Protein AF-A0A7K1FXE6-F1 (afdb_monomer_lite)

Foldseek 3Di:
DVVLQVLLVVVLVLLVVVCVVPHDPVCVVVVPDQLVPPPCVVVLLVSLLVCQVVVPLVVDDLVSLVSNLLNLLSCLVVCASQVLVDPDLARHNSHHPDPVSLLVSLVSLLVDDDPSNVSSLLSSLSNLLSPQADDPSNLVSLVSQLPDPDLNSVLSSLLSCLSRCPPCSVVSLVCQLVPPPDLVSPLSSLCSCCVRVVPPVVNVVSVVVDPPPDDPVSVVSVVVSVVVVVVD

Secondary structure (DSSP, 8-state):
-HHHHHHHHHHHHHHHHHHHHHS-HHHHHTT-S-GGG-TTHHHHHHHHHHHHHTT-GGG--HHHHHHHHHHHHHTTTT--SS-TT--SS-S-SSS---HHHHHHHHHHHTT---GGGHHHHHHHHHHGGGSSS--HHHHHHHHHHHTSS-HHHHHHHHHHHHHTT-TTHHHHHHHHHHH---HHHHHHHHHIIIIII--HHHHHHHHHH--S---HHHHHHHHHHHHHHT--

Structure (mmCIF, N/CA/C/O backbone):
data_AF-A0A7K1FXE6-F1
#
_entry.id   AF-A0A7K1FXE6-F1
#
loop_
_atom_site.group_PDB
_atom_site.id
_atom_site.type_symbol
_atom_site.label_atom_id
_atom_site.label_alt_id
_atom_site.label_comp_id
_atom_site.label_asym_id
_atom_site.label_entity_id
_atom_site.label_seq_id
_atom_site.pdbx_PDB_ins_code
_atom_site.Cartn_x
_atom_site.Cartn_y
_atom_site.Cartn_z
_atom_site.occupancy
_atom_site.B_iso_or_equiv
_atom_site.auth_seq_id
_atom_site.auth_comp_id
_atom_site.auth_asym_id
_atom_site.auth_atom_id
_atom_site.pdbx_PDB_model_num
ATOM 1 N N . MET A 1 1 ? -24.487 4.343 12.999 1.00 62.50 1 MET A N 1
ATOM 2 C CA . MET A 1 1 ? -23.354 5.295 12.921 1.00 62.50 1 MET A CA 1
ATOM 3 C C . MET A 1 1 ? -22.716 5.527 14.283 1.00 62.50 1 MET A C 1
ATOM 5 O O . MET A 1 1 ? -21.576 5.130 14.425 1.00 62.50 1 MET A O 1
ATOM 9 N N . LYS A 1 2 ? -23.425 6.053 15.300 1.00 71.00 2 LYS A N 1
ATOM 10 C CA . LYS A 1 2 ? -22.837 6.267 16.644 1.00 71.00 2 LYS A CA 1
ATOM 11 C C . LYS A 1 2 ? -22.196 5.006 17.253 1.00 71.00 2 LYS A C 1
ATOM 13 O O . LYS A 1 2 ? -21.129 5.104 17.835 1.00 71.00 2 LYS A O 1
ATOM 18 N N . ASP A 1 3 ? -22.828 3.848 17.071 1.00 86.50 3 ASP A N 1
ATOM 19 C CA . ASP A 1 3 ? -22.334 2.560 17.582 1.00 86.50 3 ASP A CA 1
ATOM 20 C C . ASP A 1 3 ? -21.031 2.099 16.895 1.00 86.50 3 ASP A C 1
ATOM 22 O O . ASP A 1 3 ? -20.066 1.740 17.554 1.00 86.50 3 ASP A O 1
ATOM 26 N N . ILE A 1 4 ? -20.958 2.240 15.565 1.00 89.94 4 ILE A N 1
ATOM 27 C CA . ILE A 1 4 ? -19.767 1.919 14.753 1.00 89.94 4 ILE A CA 1
ATOM 28 C C . ILE A 1 4 ? -18.573 2.772 15.185 1.00 89.94 4 ILE A C 1
ATOM 30 O O . ILE A 1 4 ? -17.484 2.248 15.394 1.00 89.94 4 ILE A O 1
ATOM 34 N N . LYS A 1 5 ? -18.800 4.083 15.335 1.00 92.00 5 LYS A N 1
ATOM 35 C CA . LYS A 1 5 ? -17.775 5.040 15.753 1.00 92.00 5 LYS A CA 1
ATOM 36 C C . LYS A 1 5 ? -17.201 4.681 17.120 1.00 92.00 5 LYS A C 1
ATOM 38 O O . LYS A 1 5 ? -15.992 4.531 17.255 1.00 92.00 5 LYS A O 1
ATOM 43 N N . LEU A 1 6 ? -18.074 4.487 18.112 1.00 94.25 6 LEU A N 1
ATOM 44 C CA . LEU A 1 6 ? -17.653 4.105 19.462 1.00 94.25 6 LEU A CA 1
ATOM 45 C C . LEU A 1 6 ? -16.879 2.786 19.445 1.00 94.25 6 LEU A C 1
ATOM 47 O O . LEU A 1 6 ? -15.799 2.712 20.018 1.00 94.25 6 LEU A O 1
ATOM 51 N N . LYS A 1 7 ? -17.369 1.784 18.707 1.00 96.50 7 LYS A N 1
ATOM 52 C CA . LYS A 1 7 ? -16.696 0.489 18.614 1.00 96.50 7 LYS A CA 1
ATOM 53 C C . LYS A 1 7 ? -15.300 0.600 18.002 1.00 96.50 7 LYS A C 1
ATOM 55 O O . LYS A 1 7 ? -14.359 0.024 18.535 1.00 96.50 7 LYS A O 1
ATOM 60 N N . LEU A 1 8 ? -15.144 1.346 16.911 1.00 96.88 8 LEU A N 1
ATOM 61 C CA . LEU A 1 8 ? -13.845 1.526 16.266 1.00 96.88 8 LEU A CA 1
ATOM 62 C C . LEU A 1 8 ? -12.864 2.308 17.155 1.00 96.88 8 LEU A C 1
ATOM 64 O O . LEU A 1 8 ? -11.693 1.940 17.247 1.00 96.88 8 LEU A O 1
ATOM 68 N N . GLN A 1 9 ? -13.345 3.346 17.843 1.00 96.75 9 GLN A N 1
ATOM 69 C CA . GLN A 1 9 ? -12.556 4.089 18.829 1.00 96.75 9 GLN A CA 1
ATOM 70 C C . GLN A 1 9 ? -12.105 3.185 19.986 1.00 96.75 9 GLN A C 1
ATOM 72 O O . GLN A 1 9 ? -10.933 3.231 20.361 1.00 96.75 9 GLN A O 1
ATOM 77 N N . ASP A 1 10 ? -12.988 2.323 20.498 1.00 98.12 10 ASP A N 1
ATOM 78 C CA . ASP A 1 10 ? -12.670 1.359 21.557 1.00 98.12 10 ASP A CA 1
ATOM 79 C C . ASP A 1 10 ? -11.609 0.345 21.104 1.00 98.12 10 ASP A C 1
ATOM 81 O O . ASP A 1 10 ? -10.670 0.066 21.847 1.00 98.12 10 ASP A O 1
ATOM 85 N N . LEU A 1 11 ? -11.701 -0.166 19.870 1.00 98.56 11 LEU A N 1
ATOM 86 C CA . LEU A 1 11 ? -10.705 -1.090 19.311 1.00 98.56 11 LEU A CA 1
ATOM 87 C C . LEU A 1 11 ? -9.319 -0.438 19.203 1.00 98.56 11 LEU A C 1
ATOM 89 O O . LEU A 1 11 ? -8.323 -1.026 19.624 1.00 98.56 11 LEU A O 1
ATOM 93 N N . VAL A 1 12 ? -9.242 0.798 18.695 1.00 98.38 12 VAL A N 1
ATOM 94 C CA . VAL A 1 12 ? -7.975 1.549 18.637 1.00 98.38 12 VAL A CA 1
ATOM 95 C C . VAL A 1 12 ? -7.441 1.841 20.038 1.00 98.38 12 VAL A C 1
ATOM 97 O O . VAL A 1 12 ? -6.240 1.707 20.280 1.00 98.38 12 VAL A O 1
ATOM 100 N N . PHE A 1 13 ? -8.314 2.226 20.970 1.00 98.38 13 PHE A N 1
ATOM 101 C CA . PHE A 1 13 ? -7.936 2.475 22.357 1.00 98.38 13 PHE A CA 1
ATOM 102 C C . PHE A 1 13 ? -7.356 1.218 23.013 1.00 98.38 13 PHE A C 1
ATOM 104 O O . PHE A 1 13 ? -6.278 1.289 23.601 1.00 98.38 13 PHE A O 1
ATOM 111 N N . ASN A 1 14 ? -8.021 0.071 22.872 1.00 98.56 14 ASN A N 1
ATOM 112 C CA . ASN A 1 14 ? -7.574 -1.200 23.438 1.00 98.56 14 ASN A CA 1
ATOM 113 C C . ASN A 1 14 ? -6.228 -1.638 22.852 1.00 98.56 14 ASN A C 1
ATOM 115 O O . ASN A 1 14 ? -5.339 -2.033 23.608 1.00 98.56 14 ASN A O 1
ATOM 119 N N . PHE A 1 15 ? -6.033 -1.473 21.541 1.00 98.44 15 PHE A N 1
ATOM 120 C CA . PHE A 1 15 ? -4.750 -1.746 20.895 1.00 98.44 15 PHE A CA 1
ATOM 121 C C . PHE A 1 15 ? -3.626 -0.863 21.457 1.00 98.44 15 PHE A C 1
ATOM 123 O O . PHE A 1 15 ? -2.576 -1.351 21.876 1.00 98.44 15 PHE A O 1
ATOM 130 N N . ARG A 1 16 ? -3.851 0.457 21.533 1.00 97.94 16 ARG A N 1
ATOM 131 C CA . ARG A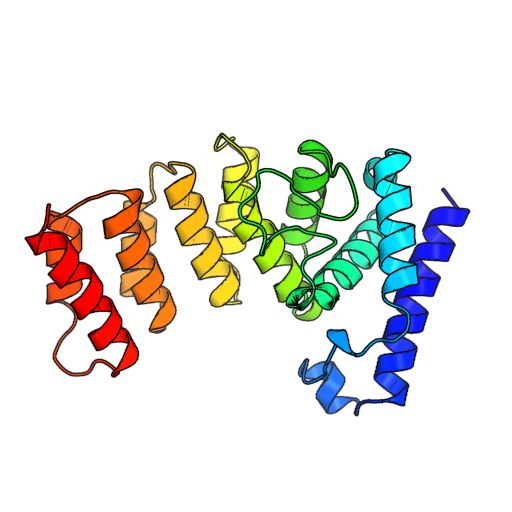 1 16 ? -2.860 1.407 22.070 1.00 97.94 16 ARG A CA 1
ATOM 132 C C . ARG A 1 16 ? -2.587 1.183 23.557 1.00 97.94 16 ARG A C 1
ATOM 134 O O . ARG A 1 16 ? -1.448 1.339 23.997 1.00 97.94 16 ARG A O 1
ATOM 141 N N . LYS A 1 17 ? -3.608 0.800 24.326 1.00 98.38 17 LYS A N 1
ATOM 142 C CA . LYS A 1 17 ? -3.467 0.418 25.731 1.00 98.38 17 LYS A CA 1
ATOM 143 C C . LYS A 1 17 ? -2.569 -0.810 25.860 1.00 98.38 17 LYS A C 1
ATOM 145 O O . LYS A 1 17 ? -1.585 -0.744 26.591 1.00 98.38 17 LYS A O 1
ATOM 150 N N . TRP A 1 18 ? -2.843 -1.868 25.100 1.00 98.50 18 TRP A N 1
ATOM 151 C CA . TRP A 1 18 ? -2.002 -3.062 25.081 1.00 98.50 18 TRP A CA 1
ATOM 152 C C . TRP A 1 18 ? -0.550 -2.734 24.714 1.00 98.50 18 TRP A C 1
ATOM 154 O O . TRP A 1 18 ? 0.359 -3.176 25.418 1.00 98.50 18 TRP A O 1
ATOM 164 N N . LEU A 1 19 ? -0.314 -1.890 23.700 1.00 97.75 19 LEU A N 1
ATOM 165 C CA . LEU A 1 19 ? 1.040 -1.427 23.373 1.00 97.75 19 LEU A CA 1
ATOM 166 C C . LEU A 1 19 ? 1.722 -0.788 24.588 1.00 97.75 19 LEU A C 1
ATOM 168 O O . LEU A 1 19 ? 2.845 -1.151 24.926 1.00 97.75 19 LEU A O 1
ATOM 172 N N . SER A 1 20 ? 1.034 0.128 25.274 1.00 97.75 20 SER A N 1
ATOM 173 C CA . SER A 1 20 ? 1.583 0.828 26.443 1.00 97.75 20 SER A CA 1
ATOM 174 C C . SER A 1 20 ? 1.841 -0.072 27.657 1.00 97.75 20 SER A C 1
ATOM 176 O O . SER A 1 20 ? 2.676 0.264 28.494 1.00 97.75 20 SER A O 1
ATOM 178 N N . GLU A 1 21 ? 1.140 -1.203 27.754 1.00 98.00 21 GLU A N 1
ATOM 179 C CA . GLU A 1 21 ? 1.305 -2.190 28.826 1.00 98.00 21 GLU A CA 1
ATOM 180 C C . GLU A 1 21 ? 2.453 -3.175 28.545 1.00 98.00 21 GLU A C 1
ATOM 182 O O . GLU A 1 21 ? 3.012 -3.733 29.488 1.00 98.00 21 GLU A O 1
ATOM 187 N N . ASN A 1 22 ? 2.827 -3.374 27.274 1.00 98.00 22 ASN A N 1
ATOM 188 C CA . ASN A 1 22 ? 3.782 -4.410 26.856 1.00 98.00 22 ASN A CA 1
ATOM 189 C C . ASN A 1 22 ? 5.100 -3.862 26.286 1.00 98.00 22 ASN A C 1
ATOM 191 O O . ASN A 1 22 ? 6.094 -4.587 26.242 1.00 98.00 22 ASN A O 1
ATOM 195 N N . TYR A 1 23 ? 5.142 -2.592 25.878 1.00 97.94 23 TYR A N 1
ATOM 196 C CA . TYR A 1 23 ? 6.304 -1.979 25.238 1.00 97.94 23 TYR A CA 1
ATOM 197 C C . TYR A 1 23 ? 6.651 -0.623 25.858 1.00 97.94 23 TYR A C 1
ATOM 199 O O . TYR A 1 23 ? 5.811 0.086 26.413 1.00 97.94 23 TYR A O 1
ATOM 207 N N . SER A 1 24 ? 7.925 -0.240 25.755 1.00 97.50 24 SER A N 1
ATOM 208 C CA . SER A 1 24 ? 8.381 1.082 26.189 1.00 97.50 24 SER A CA 1
ATOM 209 C C . SER A 1 24 ? 7.843 2.178 25.260 1.00 97.50 24 SER A C 1
ATOM 211 O O . SER A 1 24 ? 7.596 1.944 24.078 1.00 97.50 24 SER A O 1
ATOM 213 N N . GLN A 1 25 ? 7.728 3.411 25.760 1.00 96.69 25 GLN A N 1
ATOM 214 C CA . GLN A 1 25 ? 7.350 4.560 24.923 1.00 96.69 25 GLN A CA 1
ATOM 215 C C . GLN A 1 25 ? 8.313 4.769 23.747 1.00 96.69 25 GLN A C 1
ATOM 217 O O . GLN A 1 25 ? 7.872 5.135 22.663 1.00 96.69 25 GLN A O 1
ATOM 222 N N . GLN A 1 26 ? 9.607 4.498 23.946 1.00 96.88 26 GLN A N 1
ATOM 223 C CA . GLN A 1 26 ? 10.600 4.566 22.877 1.00 96.88 26 GLN A CA 1
ATOM 224 C C . GLN A 1 26 ? 10.304 3.532 21.787 1.00 96.88 26 GLN A C 1
ATOM 226 O O . GLN A 1 26 ? 10.199 3.900 20.623 1.00 96.88 26 GLN A O 1
ATOM 231 N N . ASN A 1 27 ? 10.076 2.268 22.162 1.00 96.38 27 ASN A N 1
ATOM 232 C CA . ASN A 1 27 ? 9.722 1.222 21.203 1.00 96.38 27 ASN A CA 1
ATOM 233 C C . ASN A 1 27 ? 8.436 1.580 20.450 1.00 96.38 27 ASN A C 1
ATOM 235 O O . ASN A 1 27 ? 8.359 1.370 19.246 1.00 96.38 27 ASN A O 1
ATOM 239 N N . ILE A 1 28 ? 7.446 2.160 21.137 1.00 95.31 28 ILE A N 1
ATOM 240 C CA . ILE A 1 28 ? 6.193 2.594 20.510 1.00 95.31 28 ILE A CA 1
ATOM 241 C C . ILE A 1 28 ? 6.437 3.713 19.482 1.00 95.31 28 ILE A C 1
ATOM 243 O O . ILE A 1 28 ? 5.880 3.687 18.388 1.00 95.31 28 ILE A O 1
ATOM 247 N N . GLN A 1 29 ? 7.276 4.697 19.811 1.00 93.44 29 GLN A N 1
ATOM 248 C CA . GLN A 1 29 ? 7.601 5.813 18.913 1.00 93.44 29 GLN A CA 1
ATOM 249 C C . GLN A 1 29 ? 8.440 5.381 17.706 1.00 93.44 29 GLN A C 1
ATOM 251 O O . GLN A 1 29 ? 8.255 5.910 16.612 1.00 93.44 29 GLN A O 1
ATOM 256 N N . GLU A 1 30 ? 9.346 4.427 17.907 1.00 93.38 30 GLU A N 1
ATOM 257 C CA . GLU A 1 30 ? 10.238 3.892 16.875 1.00 93.38 30 GLU A CA 1
ATOM 258 C C . GLU A 1 30 ? 9.610 2.734 16.078 1.00 93.38 30 GLU A C 1
ATOM 260 O O . GLU A 1 30 ? 10.246 2.213 15.167 1.00 93.38 30 GLU A O 1
ATOM 265 N N . LEU A 1 31 ? 8.362 2.351 16.387 1.00 93.19 31 LEU A N 1
ATOM 266 C CA . LEU A 1 31 ? 7.647 1.225 15.768 1.00 93.19 31 LEU A CA 1
ATOM 267 C C . LEU A 1 31 ? 8.367 -0.131 15.934 1.00 93.19 31 LEU A C 1
ATOM 269 O O . LEU A 1 31 ? 8.345 -0.977 15.045 1.00 93.19 31 LEU A O 1
ATOM 273 N N . LEU A 1 32 ? 9.011 -0.344 17.087 1.00 94.00 32 LEU A N 1
ATOM 274 C CA . LEU A 1 32 ? 9.780 -1.547 17.430 1.00 94.00 32 LEU A CA 1
ATOM 275 C C . LEU A 1 32 ? 8.993 -2.479 18.366 1.00 94.00 32 LEU A C 1
ATOM 277 O O . LEU A 1 32 ? 9.346 -2.668 19.535 1.00 94.00 32 LEU A O 1
ATOM 281 N N . PHE A 1 33 ? 7.905 -3.048 17.856 1.00 93.69 33 PHE A N 1
ATOM 282 C CA . PHE A 1 33 ? 7.026 -3.967 18.582 1.00 93.69 33 PHE A CA 1
ATOM 283 C C . PHE A 1 33 ? 6.413 -5.012 17.641 1.00 93.69 33 PHE A C 1
ATOM 285 O O . PHE A 1 33 ? 6.429 -4.846 16.425 1.00 93.69 33 PHE A O 1
ATOM 292 N N . ASP A 1 34 ? 5.907 -6.107 18.211 1.00 93.94 34 ASP A N 1
ATOM 293 C CA . ASP A 1 34 ? 5.299 -7.213 17.462 1.00 93.94 34 ASP A CA 1
ATOM 294 C C . ASP A 1 34 ? 3.776 -7.067 17.465 1.00 93.94 34 ASP A C 1
ATOM 296 O O . ASP A 1 34 ? 3.089 -7.603 18.334 1.00 93.94 34 ASP A O 1
ATOM 300 N N . ASP A 1 35 ? 3.244 -6.335 16.488 1.00 93.88 35 ASP A N 1
ATOM 301 C CA . ASP A 1 35 ? 1.799 -6.133 16.361 1.00 93.88 35 ASP A CA 1
ATOM 302 C C . ASP A 1 35 ? 1.027 -7.437 16.178 1.00 93.88 35 ASP A C 1
ATOM 304 O O . ASP A 1 35 ? -0.111 -7.544 16.640 1.00 93.88 35 ASP A O 1
ATOM 308 N N . ALA A 1 36 ? 1.621 -8.450 15.538 1.00 93.50 36 ALA A N 1
ATOM 309 C CA . ALA A 1 36 ? 0.970 -9.739 15.322 1.00 93.50 36 ALA A CA 1
ATOM 310 C C . ALA A 1 36 ? 0.674 -10.466 16.646 1.00 93.50 36 ALA A C 1
ATOM 312 O O . ALA A 1 36 ? -0.247 -11.289 16.692 1.00 93.50 36 ALA A O 1
ATOM 313 N N . GLY A 1 37 ? 1.398 -10.114 17.714 1.00 95.06 37 GLY A N 1
ATOM 314 C CA . GLY A 1 37 ? 1.203 -10.595 19.078 1.00 95.06 37 GLY A CA 1
ATOM 315 C C . GLY A 1 37 ? -0.008 -10.016 19.822 1.00 95.06 37 GLY A C 1
ATOM 316 O O . GLY A 1 37 ? -0.299 -10.489 20.923 1.00 95.06 37 GLY A O 1
ATOM 317 N N . TYR A 1 38 ? -0.735 -9.034 19.268 1.00 97.81 38 TYR A N 1
ATOM 318 C CA . TYR A 1 38 ? -1.936 -8.490 19.918 1.00 97.81 38 TYR A CA 1
ATOM 319 C C . TYR A 1 38 ? -3.027 -9.575 20.077 1.00 97.81 38 TYR A C 1
ATOM 321 O O . TYR A 1 38 ? -3.475 -10.145 19.076 1.00 97.81 38 TYR A O 1
ATOM 329 N N . PRO A 1 39 ? -3.486 -9.886 21.309 1.00 97.44 39 PRO A N 1
ATOM 330 C CA . PRO A 1 39 ? -4.359 -11.039 21.553 1.00 97.44 39 PRO A CA 1
ATOM 331 C C . PRO A 1 39 ? -5.762 -10.899 20.948 1.00 97.44 39 PRO A C 1
ATOM 333 O O . PRO A 1 39 ? -6.357 -11.905 20.560 1.00 97.44 39 PRO A O 1
ATOM 336 N N . ASP A 1 40 ? -6.271 -9.673 20.808 1.00 97.94 40 ASP A N 1
ATOM 337 C CA . ASP A 1 40 ? -7.661 -9.424 20.402 1.00 97.94 40 ASP A CA 1
ATOM 338 C C . ASP A 1 40 ? -7.798 -9.106 18.902 1.00 97.94 40 ASP A C 1
ATOM 340 O O . ASP A 1 40 ? -8.772 -8.494 18.462 1.00 97.94 40 ASP A O 1
ATOM 344 N N . TRP A 1 41 ? -6.845 -9.556 18.073 1.00 97.88 41 TRP A N 1
ATOM 345 C CA . TRP A 1 41 ? -6.930 -9.399 16.614 1.00 97.88 41 TRP A CA 1
ATOM 346 C C . TRP A 1 41 ? -8.237 -9.929 16.024 1.00 97.88 41 TRP A C 1
ATOM 348 O O . TRP A 1 41 ? -8.763 -9.327 15.092 1.00 97.88 41 TRP A O 1
ATOM 358 N N . ASN A 1 42 ? -8.771 -11.029 16.561 1.00 97.50 42 ASN A N 1
ATOM 359 C CA . ASN A 1 42 ? -10.032 -11.592 16.078 1.00 97.50 42 ASN A CA 1
ATOM 360 C C . ASN A 1 42 ? -11.188 -10.593 16.224 1.00 97.50 42 ASN A C 1
ATOM 362 O O . ASN A 1 42 ? -11.998 -10.486 15.317 1.00 97.50 42 ASN A O 1
ATOM 366 N N . GLU A 1 43 ? -11.225 -9.803 17.301 1.00 98.19 43 GLU A N 1
ATOM 367 C CA . GLU A 1 43 ? -12.279 -8.806 17.507 1.00 98.19 43 GLU A CA 1
ATOM 368 C C . GLU A 1 43 ? -12.215 -7.683 16.460 1.00 98.19 43 GLU A C 1
ATOM 370 O O . GLU A 1 43 ? -13.240 -7.266 15.917 1.00 98.19 43 GLU A O 1
ATOM 375 N N . ILE A 1 44 ? -11.003 -7.222 16.128 1.00 98.56 44 ILE A N 1
ATOM 376 C CA . ILE A 1 44 ? -10.782 -6.228 15.069 1.00 98.56 44 ILE A CA 1
ATOM 377 C C . ILE A 1 44 ? -11.172 -6.799 13.700 1.00 98.56 44 ILE A C 1
ATOM 379 O O . ILE A 1 44 ? -11.834 -6.125 12.909 1.00 98.56 44 ILE A O 1
ATOM 383 N N . GLU A 1 45 ? -10.753 -8.031 13.405 1.00 98.44 45 GLU A N 1
ATOM 384 C CA . GLU A 1 45 ? -11.012 -8.694 12.124 1.00 98.44 45 GLU A CA 1
ATOM 385 C C . GLU A 1 45 ? -12.507 -9.006 11.935 1.00 98.44 45 GLU A C 1
ATOM 387 O O . GLU A 1 45 ? -13.033 -8.810 10.835 1.00 98.44 45 GLU A O 1
ATOM 392 N N . ASP A 1 46 ? -13.212 -9.401 12.995 1.00 98.31 46 ASP A N 1
ATOM 393 C CA . ASP A 1 46 ? -14.662 -9.619 12.989 1.00 98.31 46 ASP A CA 1
ATOM 394 C C . ASP A 1 46 ? -15.414 -8.301 12.764 1.00 98.31 46 ASP A C 1
ATOM 396 O O . ASP A 1 46 ? -16.285 -8.224 11.894 1.00 98.31 46 ASP A O 1
ATOM 400 N N . PHE A 1 47 ? -15.028 -7.227 13.465 1.00 98.38 47 PHE A N 1
ATOM 401 C CA . PHE A 1 47 ? -15.615 -5.901 13.253 1.00 98.38 47 PHE A CA 1
ATOM 402 C C . PHE A 1 47 ? -15.378 -5.388 11.828 1.00 98.38 47 PHE A C 1
ATOM 404 O O . PHE A 1 47 ? -16.284 -4.856 11.186 1.00 98.38 47 PHE A O 1
ATOM 411 N N . TYR A 1 48 ? -14.173 -5.580 11.289 1.00 98.56 48 TYR A N 1
ATOM 412 C CA . TYR A 1 48 ? -13.877 -5.232 9.904 1.00 98.56 48 TYR A CA 1
ATOM 413 C C . TYR A 1 48 ? -14.729 -6.034 8.913 1.00 98.56 48 TYR A C 1
ATOM 415 O O . TYR A 1 48 ? -15.276 -5.461 7.970 1.00 98.56 48 TYR A O 1
ATOM 423 N N . SER A 1 49 ? -14.894 -7.338 9.149 1.00 98.38 49 SER A N 1
ATOM 424 C CA . SER A 1 49 ? -15.765 -8.203 8.343 1.00 98.38 49 SER A CA 1
ATOM 425 C C . SER A 1 49 ? -17.212 -7.695 8.355 1.00 98.38 49 SER A C 1
ATOM 427 O O . SER A 1 49 ? -17.840 -7.598 7.300 1.00 98.38 49 SER A O 1
ATOM 429 N N . GLU A 1 50 ? -17.713 -7.273 9.519 1.00 97.75 50 GLU A N 1
ATOM 430 C CA . GLU A 1 50 ? -19.042 -6.672 9.670 1.00 97.75 50 GLU A CA 1
ATOM 431 C C . GLU A 1 50 ? -19.182 -5.360 8.878 1.00 97.75 50 GLU A C 1
ATOM 433 O O . GLU A 1 50 ? -20.201 -5.146 8.211 1.00 97.75 50 GLU A O 1
ATOM 438 N N . LEU A 1 51 ? -18.164 -4.486 8.902 1.00 98.00 51 LEU A N 1
ATOM 439 C CA . LEU A 1 51 ? -18.160 -3.255 8.102 1.00 98.00 51 LEU A CA 1
ATOM 440 C C . LEU A 1 51 ? -18.299 -3.548 6.604 1.00 98.00 51 LEU A C 1
ATOM 442 O O . LEU A 1 51 ? -19.004 -2.815 5.903 1.00 98.00 51 LEU A O 1
ATOM 446 N N . LEU A 1 52 ? -17.638 -4.603 6.118 1.00 98.00 52 LEU A N 1
ATOM 447 C CA . LEU A 1 52 ? -17.713 -5.030 4.722 1.00 98.00 52 LEU A CA 1
ATOM 448 C C . LEU A 1 52 ? -19.076 -5.636 4.382 1.00 98.00 52 LEU A C 1
ATOM 450 O O . LEU A 1 52 ? -19.687 -5.247 3.386 1.00 98.00 52 LEU A O 1
ATOM 454 N N . GLU A 1 53 ? -19.567 -6.563 5.206 1.00 97.50 53 GLU A N 1
ATOM 455 C CA . GLU A 1 53 ? -20.846 -7.249 4.993 1.00 97.50 53 GLU A CA 1
ATOM 456 C C . GLU A 1 53 ? -22.016 -6.259 4.938 1.00 97.50 53 GLU A C 1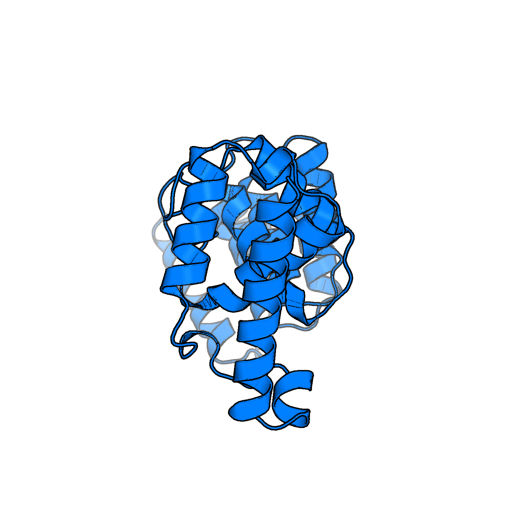
ATOM 458 O O . GLU A 1 53 ? -22.889 -6.358 4.073 1.00 97.50 53 GLU A O 1
ATOM 463 N N . LYS A 1 54 ? -22.004 -5.259 5.825 1.00 96.44 54 LYS A N 1
ATOM 464 C CA . LYS A 1 54 ? -23.070 -4.256 5.943 1.00 96.44 54 LYS A CA 1
ATOM 465 C C . LYS A 1 54 ? -22.856 -3.014 5.072 1.00 96.44 54 LYS A C 1
ATOM 467 O O . LYS A 1 54 ? -23.661 -2.085 5.151 1.00 96.44 54 LYS A O 1
ATOM 472 N N . ASP A 1 55 ? -21.810 -2.982 4.243 1.00 96.19 55 ASP A N 1
ATOM 473 C CA . ASP A 1 55 ? -21.488 -1.859 3.349 1.00 96.19 55 ASP A CA 1
ATOM 474 C C . ASP A 1 55 ? -21.349 -0.514 4.092 1.00 96.19 55 ASP A C 1
ATOM 476 O O . ASP A 1 55 ? -21.906 0.514 3.690 1.00 96.19 55 ASP A O 1
ATOM 480 N N . LEU A 1 56 ? -20.649 -0.541 5.231 1.00 96.31 56 LEU A N 1
ATOM 481 C CA . LEU A 1 56 ? -20.570 0.574 6.178 1.00 96.31 56 LEU A CA 1
ATOM 482 C C . LEU A 1 56 ? -19.310 1.432 6.034 1.00 96.31 56 LEU A C 1
ATOM 484 O O . LEU A 1 56 ? -19.295 2.524 6.596 1.00 96.31 56 LEU A O 1
ATOM 488 N N . ILE A 1 57 ? -18.295 1.004 5.271 1.00 96.38 57 ILE A N 1
ATOM 489 C CA . ILE A 1 57 ? -17.051 1.782 5.092 1.00 96.38 57 ILE A CA 1
ATOM 490 C C . ILE A 1 57 ? -17.340 3.181 4.537 1.00 96.38 57 ILE A C 1
ATOM 492 O O . ILE A 1 57 ? -16.834 4.168 5.057 1.00 96.38 57 ILE A O 1
ATOM 496 N N . LYS A 1 58 ? -18.233 3.292 3.550 1.00 93.31 58 LYS A N 1
ATOM 497 C CA . LYS A 1 58 ? -18.651 4.578 2.964 1.00 93.31 58 LYS A CA 1
ATOM 498 C C . LYS A 1 58 ? -19.327 5.552 3.945 1.00 93.31 58 LYS A C 1
ATOM 500 O O . LYS A 1 58 ? -19.561 6.701 3.583 1.00 93.31 58 LYS A O 1
ATOM 505 N N . ASN A 1 59 ? -19.715 5.080 5.133 1.00 93.44 59 ASN A N 1
ATOM 506 C CA . ASN A 1 59 ? -20.385 5.879 6.161 1.00 93.44 59 ASN A CA 1
ATOM 507 C C . ASN A 1 59 ? -19.426 6.349 7.264 1.00 93.44 59 ASN A C 1
ATOM 509 O O . ASN A 1 59 ? -19.882 7.011 8.198 1.00 93.44 59 ASN A O 1
ATOM 513 N N . LEU A 1 60 ? -18.149 5.961 7.208 1.00 95.69 60 LEU A N 1
ATOM 514 C CA . LEU A 1 60 ? -17.149 6.411 8.167 1.00 95.69 60 LEU A CA 1
ATOM 515 C C . LEU A 1 60 ? -16.876 7.901 7.950 1.00 95.69 60 LEU A C 1
ATOM 517 O O . LEU A 1 60 ? -16.780 8.374 6.816 1.00 95.69 60 LEU A O 1
ATOM 521 N N . ASP A 1 61 ? -16.783 8.651 9.045 1.00 94.94 61 ASP A N 1
ATOM 522 C CA . ASP A 1 61 ? -16.242 10.001 8.975 1.00 94.94 61 ASP A CA 1
ATOM 523 C C . ASP A 1 61 ? -14.707 9.949 8.854 1.00 94.94 61 ASP A C 1
ATOM 525 O O . ASP A 1 61 ? -14.089 8.889 8.929 1.00 94.94 61 ASP A O 1
ATOM 529 N N . LYS A 1 62 ? -14.065 11.102 8.652 1.00 94.06 62 LYS A N 1
ATOM 530 C CA . LYS A 1 62 ? -12.610 11.162 8.453 1.00 94.06 62 LYS A CA 1
ATOM 531 C C . LYS A 1 62 ? -11.812 10.593 9.637 1.00 94.06 62 LYS A C 1
ATOM 533 O O . LYS A 1 62 ? -10.742 10.029 9.429 1.00 94.06 62 LYS A O 1
ATOM 538 N N . GLU A 1 63 ? -12.291 10.790 10.864 1.00 94.88 63 GLU A N 1
ATOM 539 C CA . GLU A 1 63 ? -11.627 10.283 12.070 1.00 94.88 63 GLU A CA 1
ATOM 540 C C . GLU A 1 63 ? -11.744 8.757 12.130 1.00 94.88 63 GLU A C 1
ATOM 542 O O . GLU A 1 63 ? -10.765 8.061 12.393 1.00 94.88 63 GLU A O 1
ATOM 547 N N . ASP A 1 64 ? -12.928 8.238 11.813 1.00 96.50 64 ASP A N 1
ATOM 548 C CA . ASP A 1 64 ? -13.190 6.806 11.761 1.00 96.50 64 ASP A CA 1
ATOM 549 C C . ASP A 1 64 ? -12.405 6.125 10.624 1.00 96.50 64 ASP A C 1
ATOM 551 O O . ASP A 1 64 ? -11.828 5.058 10.824 1.00 96.50 64 ASP A O 1
ATOM 555 N N . GLU A 1 65 ? -12.298 6.747 9.445 1.00 97.31 65 GLU A N 1
ATOM 556 C CA . GLU A 1 65 ? -11.438 6.252 8.360 1.00 97.31 65 GLU A CA 1
ATOM 557 C C . GLU A 1 65 ? -9.976 6.147 8.806 1.00 97.31 65 GLU A C 1
ATOM 559 O O . GLU A 1 65 ? -9.314 5.145 8.541 1.00 97.31 65 GLU A O 1
ATOM 564 N N . GLU A 1 66 ? -9.465 7.160 9.504 1.00 97.62 66 GLU A N 1
ATOM 565 C CA . GLU A 1 66 ? -8.089 7.171 9.993 1.00 97.62 66 GLU A CA 1
ATOM 566 C C . GLU A 1 66 ? -7.847 6.101 11.068 1.00 97.62 66 GLU A C 1
ATOM 568 O O . GLU A 1 66 ? -6.828 5.410 11.025 1.00 97.62 66 GLU A O 1
ATOM 573 N N . ASN A 1 67 ? -8.803 5.896 11.978 1.00 98.12 67 ASN A N 1
ATOM 574 C CA . ASN A 1 67 ? -8.758 4.813 12.961 1.00 98.12 67 ASN A CA 1
ATOM 575 C C . ASN A 1 67 ? -8.765 3.431 12.293 1.00 98.12 67 ASN A C 1
ATOM 577 O O . ASN A 1 67 ? -7.992 2.550 12.675 1.00 98.12 67 ASN A O 1
ATOM 581 N N . LEU A 1 68 ? -9.587 3.242 11.257 1.00 98.62 68 LEU A N 1
ATOM 582 C CA . LEU A 1 68 ? -9.593 2.006 10.481 1.00 98.62 68 LEU A CA 1
ATOM 583 C C . LEU A 1 68 ? -8.252 1.794 9.760 1.00 98.62 68 LEU A C 1
ATOM 585 O O . LEU A 1 68 ? -7.696 0.698 9.803 1.00 98.62 68 LEU A O 1
ATOM 589 N N . LEU A 1 69 ? -7.709 2.837 9.126 1.00 98.75 69 LEU A N 1
ATOM 590 C CA . LEU A 1 69 ? -6.405 2.793 8.457 1.00 98.75 69 LEU A CA 1
ATOM 591 C C . LEU A 1 69 ? -5.264 2.496 9.438 1.00 98.75 69 LEU A C 1
ATOM 593 O O . LEU A 1 69 ? -4.336 1.770 9.080 1.00 98.75 69 LEU A O 1
ATOM 597 N N . TYR A 1 70 ? -5.347 2.996 10.672 1.00 98.56 70 TYR A N 1
ATOM 598 C CA . TYR A 1 70 ? -4.409 2.654 11.738 1.00 98.56 70 TYR A CA 1
ATOM 599 C C . TYR A 1 70 ? -4.439 1.155 12.049 1.00 98.56 70 TYR A C 1
ATOM 601 O O . TYR A 1 70 ? -3.394 0.511 11.999 1.00 98.56 70 TYR A O 1
ATOM 609 N N . LEU A 1 71 ? -5.619 0.566 12.273 1.00 98.62 71 LEU A N 1
ATOM 610 C CA . LEU A 1 71 ? -5.735 -0.878 12.523 1.00 98.62 71 LEU A CA 1
ATOM 611 C C . LEU A 1 71 ? -5.280 -1.718 11.318 1.00 98.62 71 LEU A C 1
ATOM 613 O O . LEU A 1 71 ? -4.590 -2.718 11.500 1.00 98.62 71 LEU A O 1
ATOM 617 N N . ILE A 1 72 ? -5.579 -1.284 10.086 1.00 98.56 72 ILE A N 1
ATOM 618 C CA . ILE A 1 72 ? -5.054 -1.916 8.863 1.00 98.56 72 ILE A CA 1
ATOM 619 C C . ILE A 1 72 ? -3.523 -1.892 8.857 1.00 98.56 72 ILE A C 1
ATOM 621 O O . ILE A 1 72 ? -2.900 -2.904 8.542 1.00 98.56 72 ILE A O 1
ATOM 625 N N . SER A 1 73 ? -2.916 -0.757 9.217 1.00 97.88 73 SER A N 1
ATOM 626 C CA . SER A 1 73 ? -1.461 -0.600 9.290 1.00 97.88 73 SER A CA 1
ATOM 627 C C . SER A 1 73 ? -0.842 -1.624 10.239 1.00 97.88 73 SER A C 1
ATOM 629 O O . SER A 1 73 ? 0.118 -2.292 9.873 1.00 97.88 73 SER A O 1
ATOM 631 N N . ARG A 1 74 ? -1.443 -1.819 11.418 1.00 97.56 74 ARG A N 1
ATOM 632 C CA . ARG A 1 74 ? -0.969 -2.795 12.413 1.00 97.56 74 ARG A CA 1
ATOM 633 C C . ARG A 1 74 ? -1.248 -4.253 12.012 1.00 97.56 74 ARG A C 1
ATOM 635 O O . ARG A 1 74 ? -0.600 -5.164 12.505 1.00 97.56 74 ARG A O 1
ATOM 642 N N . ASN A 1 75 ? -2.167 -4.503 11.072 1.00 96.31 75 ASN A N 1
ATOM 643 C CA . ASN A 1 75 ? -2.456 -5.845 10.540 1.00 96.31 75 ASN A CA 1
ATOM 644 C C . ASN A 1 75 ? -1.452 -6.297 9.455 1.00 96.31 75 ASN A C 1
ATOM 646 O O . ASN A 1 75 ? -1.687 -7.318 8.811 1.00 96.31 75 ASN A O 1
ATOM 650 N N . TRP A 1 76 ? -0.358 -5.556 9.231 1.00 93.12 76 TRP A N 1
ATOM 651 C CA . TRP A 1 76 ? 0.616 -5.762 8.148 1.00 93.12 76 TRP A CA 1
ATOM 652 C C . TRP A 1 76 ? 1.050 -7.220 7.957 1.00 93.12 76 TRP A C 1
ATOM 654 O O . TRP A 1 76 ? 0.830 -7.779 6.878 1.00 93.12 76 TRP A O 1
ATOM 664 N N . ASP A 1 77 ? 1.586 -7.848 9.008 1.00 90.69 77 ASP A N 1
ATOM 665 C CA . ASP A 1 77 ? 2.132 -9.212 8.948 1.00 90.69 77 ASP A CA 1
ATOM 666 C C . ASP A 1 77 ? 1.056 -10.280 8.728 1.00 90.69 77 ASP A C 1
ATOM 668 O O . ASP A 1 77 ? 1.317 -11.340 8.157 1.00 90.69 77 ASP A O 1
ATOM 672 N N . ARG A 1 78 ? -0.183 -9.999 9.148 1.00 93.12 78 ARG A N 1
ATOM 673 C CA . ARG A 1 78 ? -1.331 -10.889 8.934 1.00 93.12 78 ARG A CA 1
ATOM 674 C C . ARG A 1 78 ? -1.904 -10.716 7.529 1.00 93.12 78 ARG A C 1
ATOM 676 O O . ARG A 1 78 ? -2.342 -11.693 6.921 1.00 93.12 78 ARG A O 1
ATOM 683 N N . GLY A 1 79 ? -1.938 -9.482 7.018 1.00 93.12 79 GLY A N 1
ATOM 684 C CA . GLY A 1 79 ? -2.416 -9.141 5.676 1.00 93.12 79 GLY A CA 1
ATOM 685 C C . GLY A 1 79 ? -3.829 -9.657 5.382 1.00 93.12 79 GLY A C 1
ATOM 686 O O . GLY A 1 79 ? -4.117 -10.093 4.261 1.00 93.12 79 GLY A O 1
ATOM 687 N N . ARG A 1 80 ? -4.708 -9.700 6.396 1.00 96.19 80 ARG A N 1
ATOM 688 C CA . ARG A 1 80 ? -6.073 -10.232 6.255 1.00 96.19 80 ARG A CA 1
ATOM 689 C C . ARG A 1 80 ? -7.062 -9.139 5.876 1.00 96.19 80 ARG A C 1
ATOM 691 O O . ARG A 1 80 ? -7.883 -9.365 4.984 1.00 96.19 80 ARG A O 1
ATOM 698 N N . MET A 1 81 ? -6.954 -7.962 6.498 1.00 98.38 81 MET A N 1
ATOM 699 C CA . MET A 1 81 ? -7.826 -6.816 6.209 1.00 98.38 81 MET A CA 1
ATOM 700 C C . MET A 1 81 ? -7.610 -6.309 4.781 1.00 98.38 81 MET A C 1
ATOM 702 O O . MET A 1 81 ? -8.558 -6.279 4.000 1.00 98.38 81 MET A O 1
ATOM 706 N N . ILE A 1 82 ? -6.358 -6.025 4.409 1.00 98.38 82 ILE A N 1
ATOM 707 C CA . ILE A 1 82 ? -5.947 -5.802 3.020 1.00 98.38 82 ILE A CA 1
ATOM 708 C C . ILE A 1 82 ? -5.156 -7.022 2.566 1.00 98.38 82 ILE A C 1
ATOM 710 O O . ILE A 1 82 ? -4.117 -7.343 3.131 1.00 98.38 82 ILE A O 1
ATOM 714 N N . ALA A 1 83 ? -5.630 -7.706 1.527 1.00 96.94 83 ALA A N 1
ATOM 715 C CA . ALA A 1 83 ? -5.085 -8.986 1.078 1.00 96.94 83 ALA A CA 1
ATOM 716 C C . ALA A 1 83 ? -3.753 -8.850 0.308 1.00 96.94 83 ALA A C 1
ATOM 718 O O . ALA A 1 83 ? -3.562 -9.507 -0.713 1.00 96.94 83 ALA A O 1
ATOM 719 N N . TRP A 1 84 ? -2.835 -7.985 0.733 1.00 95.69 84 TRP A N 1
ATOM 720 C CA . TRP A 1 84 ? -1.642 -7.596 -0.030 1.00 95.69 84 TRP A CA 1
ATOM 721 C C . TRP A 1 84 ? -0.640 -8.746 -0.259 1.00 95.69 84 TRP A C 1
ATOM 723 O O . TRP A 1 84 ? 0.048 -8.763 -1.284 1.00 95.69 84 TRP A O 1
ATOM 733 N N . LEU A 1 85 ? -0.635 -9.738 0.641 1.00 93.50 85 LEU A N 1
ATOM 734 C CA . LEU A 1 85 ? 0.132 -10.990 0.543 1.00 93.50 85 LEU A CA 1
ATOM 735 C C . LEU A 1 85 ? -0.541 -12.058 -0.338 1.00 93.50 85 LEU A C 1
ATOM 737 O O . LEU A 1 85 ? 0.091 -13.041 -0.715 1.00 93.50 85 LEU A O 1
ATOM 741 N N . SER A 1 86 ? -1.822 -11.886 -0.677 1.00 93.19 86 SER A N 1
ATOM 742 C CA . SER A 1 86 ? -2.565 -12.845 -1.500 1.00 93.19 86 SER A CA 1
ATOM 743 C C . SER A 1 86 ? -2.296 -12.640 -2.991 1.00 93.19 86 SER A C 1
ATOM 745 O O . SER A 1 86 ? -2.317 -11.511 -3.493 1.00 93.19 86 SER A O 1
ATOM 747 N N . THR A 1 87 ? -2.132 -13.750 -3.714 1.00 89.75 87 THR A N 1
ATOM 748 C CA . THR A 1 87 ? -2.036 -13.797 -5.182 1.00 89.75 87 THR A CA 1
ATOM 749 C C . THR A 1 87 ? -3.393 -13.695 -5.882 1.00 89.75 87 THR A C 1
ATOM 751 O O . THR A 1 87 ? -3.437 -13.453 -7.086 1.00 89.75 87 THR A O 1
ATOM 754 N N . GLY A 1 88 ? -4.498 -13.863 -5.149 1.00 91.88 88 GLY A N 1
ATOM 755 C CA . GLY A 1 88 ? -5.850 -13.766 -5.692 1.00 91.88 88 GLY A CA 1
ATOM 756 C C . GLY A 1 88 ? -6.292 -12.329 -5.990 1.00 91.88 88 GLY A C 1
ATOM 757 O O . GLY A 1 88 ? -5.667 -11.352 -5.566 1.00 91.88 88 GLY A O 1
ATOM 758 N N . SER A 1 89 ? -7.407 -12.197 -6.713 1.00 93.38 89 SER A N 1
ATOM 759 C CA . SER A 1 89 ? -7.971 -10.904 -7.125 1.00 93.38 89 SER A CA 1
ATOM 760 C C . SER A 1 89 ? -8.703 -10.159 -6.005 1.00 93.38 89 SER A C 1
ATOM 762 O O . SER A 1 89 ? -9.038 -8.989 -6.173 1.00 93.38 89 SER A O 1
ATOM 764 N N . GLN A 1 90 ? -8.973 -10.808 -4.870 1.00 95.88 90 GLN A N 1
ATOM 765 C CA . GLN A 1 90 ? -9.657 -10.179 -3.744 1.00 95.88 90 GLN A CA 1
ATOM 766 C C . GLN A 1 90 ? -8.799 -9.086 -3.092 1.00 95.88 90 GLN A C 1
ATOM 768 O O . GLN A 1 90 ? -7.583 -9.239 -2.934 1.00 95.88 90 GLN A O 1
ATOM 773 N N . LEU A 1 91 ? -9.445 -7.992 -2.681 1.00 97.88 91 LEU A N 1
ATOM 774 C CA . LEU A 1 91 ? -8.808 -6.876 -1.972 1.00 97.88 91 LEU A CA 1
ATOM 775 C C . LEU A 1 91 ? -8.737 -7.105 -0.453 1.00 97.88 91 LEU A C 1
ATOM 777 O O . LEU A 1 91 ? -7.895 -6.505 0.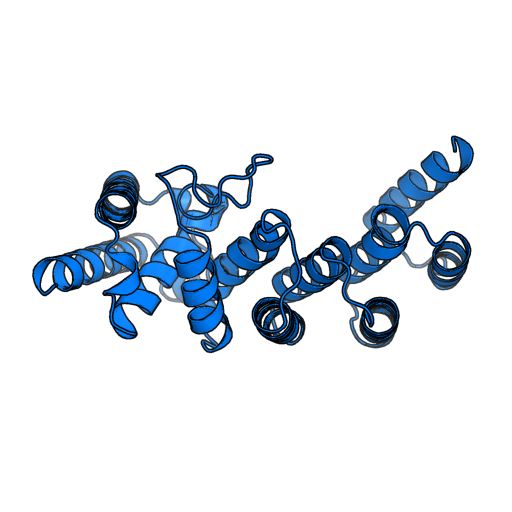206 1.00 97.88 91 LEU A O 1
ATOM 781 N N . SER A 1 92 ? -9.552 -8.016 0.085 1.00 98.12 92 SER A N 1
ATOM 782 C CA . SER A 1 92 ? -9.551 -8.440 1.488 1.00 98.12 92 SER A CA 1
ATOM 783 C C . SER A 1 92 ? -9.748 -9.954 1.601 1.00 98.12 92 SER A C 1
ATOM 785 O O . SER A 1 92 ? -10.402 -10.554 0.749 1.00 98.12 92 SER A O 1
ATOM 787 N N . ASN A 1 93 ? -9.190 -10.570 2.647 1.00 97.56 93 ASN A N 1
ATOM 788 C CA . ASN A 1 93 ? -9.432 -11.974 3.002 1.00 97.56 93 ASN A CA 1
ATOM 789 C C . ASN A 1 93 ? -10.538 -12.128 4.067 1.00 97.56 93 ASN A C 1
ATOM 791 O O . ASN A 1 93 ? -10.807 -13.243 4.508 1.00 97.56 93 ASN A O 1
ATOM 795 N N . LEU A 1 94 ? -11.149 -11.019 4.496 1.00 97.69 94 LEU A N 1
ATOM 796 C CA . LEU A 1 94 ? -12.177 -10.959 5.542 1.00 97.69 94 LEU A CA 1
ATOM 797 C C . LEU A 1 94 ? -13.567 -10.596 4.995 1.00 97.69 94 LEU A C 1
ATOM 799 O O . LEU A 1 94 ? -14.516 -10.409 5.743 1.00 97.69 94 LEU A O 1
ATOM 803 N N . GLY A 1 95 ? -13.703 -10.490 3.675 1.00 96.69 95 GLY A N 1
ATOM 804 C CA . GLY A 1 95 ? -14.969 -10.168 3.031 1.00 96.69 95 GLY A CA 1
ATOM 805 C C . GLY A 1 95 ? -14.776 -9.456 1.702 1.00 96.69 95 GLY A C 1
ATOM 806 O O . GLY A 1 95 ? -13.668 -9.343 1.172 1.00 96.69 95 GLY A O 1
ATOM 807 N N . ASN A 1 96 ? -15.878 -8.959 1.147 1.00 97.06 96 ASN A N 1
ATOM 808 C CA . ASN A 1 96 ? -15.862 -8.240 -0.119 1.00 97.06 96 ASN A CA 1
ATOM 809 C C . ASN A 1 96 ? -15.571 -6.747 0.091 1.00 97.06 96 ASN A C 1
ATOM 811 O O . ASN A 1 96 ? -16.492 -5.932 0.151 1.00 97.06 96 ASN A O 1
ATOM 815 N N . LEU A 1 97 ? -14.289 -6.380 0.165 1.00 98.06 97 LEU A N 1
ATOM 816 C CA . LEU A 1 97 ? -13.882 -4.978 0.078 1.00 98.06 97 LEU A CA 1
ATOM 817 C C . LEU A 1 97 ? -14.108 -4.470 -1.349 1.00 98.06 97 LEU A C 1
ATOM 819 O O . LEU A 1 97 ? -13.370 -4.818 -2.275 1.00 98.06 97 LEU A O 1
ATOM 823 N N . LYS A 1 98 ? -15.142 -3.643 -1.528 1.00 96.88 98 LYS A N 1
ATOM 824 C CA . LYS A 1 98 ? -15.490 -3.082 -2.835 1.00 96.88 98 LYS A CA 1
ATOM 825 C C . LYS A 1 98 ? -14.360 -2.198 -3.353 1.00 96.88 98 LYS A C 1
ATOM 827 O O . LYS A 1 98 ? -13.731 -1.449 -2.609 1.00 96.88 98 LYS A O 1
ATOM 832 N N . LYS A 1 99 ? -14.171 -2.212 -4.675 1.00 96.50 99 LYS A N 1
ATOM 833 C CA . LYS A 1 99 ? -13.165 -1.392 -5.365 1.00 96.50 99 LYS A CA 1
ATOM 834 C C . LYS A 1 99 ? -13.272 0.099 -5.013 1.00 96.50 99 LYS A C 1
ATOM 836 O O . LYS A 1 99 ? -12.249 0.726 -4.773 1.00 96.50 99 LYS A O 1
ATOM 841 N N . ASN A 1 100 ? -14.484 0.656 -4.968 1.00 96.12 100 ASN A N 1
ATOM 842 C CA . ASN A 1 100 ? -14.673 2.079 -4.662 1.00 96.12 100 ASN A CA 1
ATOM 843 C C . ASN A 1 100 ? -14.275 2.413 -3.220 1.00 96.12 100 ASN A C 1
ATOM 845 O O . ASN A 1 100 ? -13.607 3.416 -3.006 1.00 96.12 100 ASN A O 1
ATOM 849 N N . ASP A 1 101 ? -14.610 1.555 -2.253 1.00 97.56 101 ASP A N 1
ATOM 850 C CA . ASP A 1 101 ? -14.210 1.752 -0.855 1.00 97.56 101 ASP A CA 1
ATOM 851 C C . ASP A 1 101 ? -12.688 1.640 -0.699 1.00 97.56 101 ASP A C 1
ATOM 853 O O . ASP A 1 101 ? -12.071 2.468 -0.037 1.00 97.56 101 ASP A O 1
ATOM 857 N N . PHE A 1 102 ? -12.055 0.684 -1.386 1.00 98.19 102 PHE A N 1
ATOM 858 C CA . PHE A 1 102 ? -10.595 0.568 -1.429 1.00 98.19 102 PHE A CA 1
ATOM 859 C C . PHE A 1 102 ? -9.921 1.825 -2.003 1.00 98.19 102 PHE A C 1
ATOM 861 O O . PHE A 1 102 ? -8.938 2.311 -1.441 1.00 98.19 102 PHE A O 1
ATOM 868 N N . ILE A 1 103 ? -10.445 2.371 -3.107 1.00 97.69 103 ILE A N 1
ATOM 869 C CA . ILE A 1 103 ? -9.924 3.602 -3.723 1.00 97.69 103 ILE A CA 1
ATOM 870 C C . ILE A 1 103 ? -10.136 4.802 -2.791 1.00 97.69 103 ILE A C 1
ATOM 872 O O . ILE A 1 103 ? -9.204 5.579 -2.595 1.00 97.69 103 ILE A O 1
ATOM 876 N N . ASN A 1 104 ? -11.310 4.926 -2.164 1.00 97.25 104 ASN A N 1
ATOM 877 C CA . ASN A 1 104 ? -11.607 6.002 -1.216 1.00 97.25 104 ASN A CA 1
ATOM 878 C C . ASN A 1 104 ? -10.666 5.966 -0.005 1.00 97.25 104 ASN A C 1
ATOM 880 O O . ASN A 1 104 ? -10.041 6.978 0.307 1.00 97.25 104 ASN A O 1
ATOM 884 N N . LEU A 1 105 ? -10.475 4.794 0.608 1.00 98.31 105 LEU A N 1
ATOM 885 C CA . LEU A 1 105 ? -9.519 4.615 1.703 1.00 98.31 105 LEU A CA 1
ATOM 886 C C . LEU A 1 105 ? -8.089 4.947 1.263 1.00 98.31 105 LEU A C 1
ATOM 888 O O . LEU A 1 105 ? -7.382 5.656 1.975 1.00 98.31 105 LEU A O 1
ATOM 892 N N . SER A 1 106 ? -7.676 4.516 0.066 1.00 98.19 106 SER A N 1
ATOM 893 C CA . SER A 1 106 ? -6.356 4.850 -0.491 1.00 98.19 106 SER A CA 1
ATOM 894 C C . SER A 1 106 ? -6.173 6.358 -0.681 1.00 98.19 106 SER A C 1
ATOM 896 O O . SER A 1 106 ? -5.101 6.893 -0.409 1.00 98.19 106 SER A O 1
ATOM 898 N N . LYS A 1 107 ? -7.224 7.056 -1.124 1.00 97.56 107 LYS A N 1
ATOM 899 C CA . LYS A 1 107 ? -7.246 8.510 -1.327 1.00 97.56 107 LYS A CA 1
ATOM 900 C C . LYS A 1 107 ? -7.218 9.288 -0.015 1.00 97.56 107 LYS A C 1
ATOM 902 O O . LYS A 1 107 ? -6.649 10.378 0.037 1.00 97.56 107 LYS A O 1
ATOM 907 N N . THR A 1 108 ? -7.857 8.774 1.033 1.00 97.50 108 THR A N 1
ATOM 908 C CA . THR A 1 108 ? -7.726 9.329 2.385 1.00 97.50 108 THR A CA 1
ATOM 909 C C . THR A 1 108 ? -6.303 9.115 2.887 1.00 97.50 108 THR A C 1
ATOM 911 O O . THR A 1 108 ? -5.641 10.072 3.287 1.00 97.50 108 THR A O 1
ATOM 914 N N . LEU A 1 109 ? -5.790 7.892 2.766 1.00 97.62 109 LEU A N 1
ATOM 915 C CA . LEU A 1 109 ? -4.456 7.510 3.210 1.00 97.62 109 LEU A CA 1
ATOM 916 C C . LEU A 1 109 ? -3.337 8.308 2.518 1.00 97.62 109 LEU A C 1
ATOM 918 O O . LEU A 1 109 ? -2.387 8.721 3.180 1.00 97.62 109 LEU A O 1
ATOM 922 N N . SER A 1 110 ? -3.472 8.609 1.222 1.00 96.94 110 SER A N 1
ATOM 923 C CA . SER A 1 110 ? -2.502 9.418 0.466 1.00 96.94 110 SER A CA 1
ATOM 924 C C . SER A 1 110 ? -2.414 10.876 0.939 1.00 96.94 110 SER A C 1
ATOM 926 O O . SER A 1 110 ? -1.508 11.603 0.545 1.00 96.94 110 SER A O 1
ATOM 928 N N . LYS A 1 111 ? -3.357 11.340 1.767 1.00 96.62 111 LYS A N 1
ATOM 929 C CA . LYS A 1 111 ? -3.368 12.699 2.334 1.00 96.62 111 LYS A CA 1
ATOM 930 C C . LYS A 1 111 ? -2.829 12.750 3.763 1.00 96.62 111 LYS A C 1
ATOM 932 O O . LYS A 1 111 ? -2.749 13.840 4.330 1.00 96.62 111 LYS A O 1
ATOM 937 N N . ILE A 1 112 ? -2.495 11.605 4.361 1.00 96.00 112 ILE A N 1
ATOM 938 C CA . ILE A 1 112 ? -2.071 11.517 5.758 1.00 96.00 112 ILE A CA 1
ATOM 939 C C . ILE A 1 112 ? -0.568 11.245 5.821 1.00 96.00 112 ILE A C 1
ATOM 941 O O . ILE A 1 112 ? -0.063 10.217 5.370 1.00 96.00 112 ILE A O 1
ATOM 945 N N . ASN A 1 113 ? 0.161 12.173 6.435 1.00 93.50 113 ASN A N 1
ATOM 946 C CA . ASN A 1 113 ? 1.601 12.062 6.641 1.00 93.50 113 ASN A CA 1
ATOM 947 C C . ASN A 1 113 ? 1.906 11.637 8.085 1.00 93.50 113 ASN A C 1
ATOM 949 O O . ASN A 1 113 ? 2.317 12.455 8.909 1.00 93.50 113 ASN A O 1
ATOM 953 N N . LYS A 1 114 ? 1.642 10.364 8.393 1.00 95.00 114 LYS A N 1
ATOM 954 C CA . LYS A 1 114 ? 1.913 9.745 9.695 1.00 95.00 114 LYS A CA 1
ATOM 955 C C . LYS A 1 114 ? 2.674 8.439 9.495 1.00 95.00 114 LYS A C 1
ATOM 957 O O . LYS A 1 114 ? 2.179 7.564 8.793 1.00 95.00 114 LYS A O 1
ATOM 962 N N . VAL A 1 115 ? 3.825 8.305 10.156 1.00 94.56 115 VAL A N 1
ATOM 963 C CA . VAL A 1 115 ? 4.691 7.116 10.043 1.00 94.56 115 VAL A CA 1
ATOM 964 C C . VAL A 1 115 ? 3.988 5.832 10.497 1.00 94.56 115 VAL A C 1
ATOM 966 O O . VAL A 1 115 ? 4.167 4.788 9.888 1.00 94.56 115 VAL A O 1
ATOM 969 N N . GLU A 1 116 ? 3.090 5.918 11.487 1.00 95.19 116 GLU A N 1
ATOM 970 C CA . GLU A 1 116 ? 2.283 4.777 11.959 1.00 95.19 116 GLU A CA 1
ATOM 971 C C . GLU A 1 116 ? 1.332 4.207 10.886 1.00 95.19 116 GLU A C 1
ATOM 973 O O . GLU A 1 116 ? 0.739 3.150 11.092 1.00 95.19 116 GLU A O 1
ATOM 978 N N . LEU A 1 117 ? 1.170 4.885 9.741 1.00 97.06 117 LEU A N 1
ATOM 979 C CA . LEU A 1 117 ? 0.345 4.447 8.612 1.00 97.06 117 LEU A CA 1
ATOM 980 C C . LEU A 1 117 ? 1.163 3.978 7.396 1.00 97.06 117 LEU A C 1
ATOM 982 O O . LEU A 1 117 ? 0.563 3.610 6.385 1.00 97.06 117 LEU A O 1
ATOM 986 N N . ASP A 1 118 ? 2.497 3.981 7.458 1.00 96.06 118 ASP A N 1
ATOM 987 C CA . ASP A 1 118 ? 3.355 3.603 6.322 1.00 96.06 118 ASP A CA 1
ATOM 988 C C . ASP A 1 118 ? 3.123 2.154 5.863 1.00 96.06 118 ASP A C 1
ATOM 990 O O . ASP A 1 118 ? 3.107 1.869 4.659 1.00 96.06 118 ASP A O 1
ATOM 994 N N . ASP A 1 119 ? 2.851 1.246 6.802 1.00 97.31 119 ASP A N 1
ATOM 995 C CA . ASP A 1 119 ? 2.529 -0.141 6.474 1.00 97.31 119 ASP A CA 1
ATOM 996 C C . ASP A 1 119 ? 1.206 -0.217 5.714 1.00 97.31 119 ASP A C 1
ATOM 998 O O . ASP A 1 119 ? 1.144 -0.828 4.650 1.00 97.31 119 ASP A O 1
ATOM 1002 N N . ALA A 1 120 ? 0.156 0.481 6.166 1.00 98.31 120 ALA A N 1
ATOM 1003 C CA . ALA A 1 120 ? -1.088 0.568 5.400 1.00 98.31 120 ALA A CA 1
ATOM 1004 C C . ALA A 1 120 ? -0.823 1.087 3.976 1.00 98.31 120 ALA A C 1
ATOM 1006 O O . ALA A 1 120 ? -1.292 0.473 3.015 1.00 98.31 120 ALA A O 1
ATOM 1007 N N . LYS A 1 121 ? -0.022 2.153 3.808 1.00 98.44 121 LYS A N 1
ATOM 1008 C CA . LYS A 1 121 ? 0.308 2.699 2.474 1.00 98.44 121 LYS A CA 1
ATOM 1009 C C . LYS A 1 121 ? 0.891 1.613 1.580 1.00 98.44 121 LYS A C 1
ATOM 1011 O O . LYS A 1 121 ? 0.415 1.404 0.465 1.00 98.44 121 LYS A O 1
ATOM 1016 N N . SER A 1 122 ? 1.845 0.859 2.107 1.00 98.06 122 SER A N 1
ATOM 1017 C CA . SER A 1 122 ? 2.479 -0.256 1.408 1.00 98.06 122 SER A CA 1
ATOM 1018 C C . SER A 1 122 ? 1.478 -1.361 1.022 1.00 98.06 122 SER A C 1
ATOM 1020 O O . SER A 1 122 ? 1.519 -1.858 -0.109 1.00 98.06 122 SER A O 1
ATOM 1022 N N . GLN A 1 123 ? 0.522 -1.706 1.900 1.00 98.19 123 GLN A N 1
ATOM 1023 C CA . GLN A 1 123 ? -0.488 -2.746 1.628 1.00 98.19 123 GLN A CA 1
ATOM 1024 C C . GLN A 1 123 ? -1.426 -2.324 0.500 1.00 98.19 123 GLN A C 1
ATOM 1026 O O . GLN A 1 123 ? -1.698 -3.109 -0.417 1.00 98.19 123 GLN A O 1
ATOM 1031 N N . PHE A 1 124 ? -1.913 -1.080 0.559 1.00 98.44 124 PHE A N 1
ATOM 1032 C CA . PHE A 1 124 ? -2.794 -0.512 -0.457 1.00 98.44 124 PHE A CA 1
ATOM 1033 C C . PHE A 1 124 ? -2.067 -0.405 -1.801 1.00 98.44 124 PHE A C 1
ATOM 1035 O O . PHE A 1 124 ? -2.556 -0.936 -2.798 1.00 98.44 124 PHE A O 1
ATOM 1042 N N . VAL A 1 125 ? -0.859 0.168 -1.828 1.00 98.12 125 VAL A N 1
ATOM 1043 C CA . VAL A 1 125 ? -0.038 0.270 -3.045 1.00 98.12 125 VAL A CA 1
ATOM 1044 C C . VAL A 1 125 ? 0.178 -1.100 -3.691 1.00 98.12 125 VAL A C 1
ATOM 1046 O O . VAL A 1 125 ? -0.144 -1.279 -4.863 1.00 98.12 125 VAL A O 1
ATOM 1049 N N . SER A 1 126 ? 0.636 -2.101 -2.932 1.00 96.69 126 SER A N 1
ATOM 1050 C CA . SER A 1 126 ? 0.858 -3.456 -3.462 1.00 96.69 126 SER A CA 1
ATOM 1051 C C . SER A 1 126 ? -0.426 -4.112 -3.988 1.00 96.69 126 SER A C 1
ATOM 1053 O O . SER A 1 126 ? -0.379 -4.932 -4.911 1.00 96.69 126 SER A O 1
ATOM 1055 N N . SER A 1 127 ? -1.583 -3.755 -3.426 1.00 97.62 127 SER A N 1
ATOM 1056 C CA . SER A 1 127 ? -2.880 -4.329 -3.798 1.00 97.62 127 SER A CA 1
ATOM 1057 C C . SER A 1 127 ? -3.513 -3.674 -5.027 1.00 97.62 127 SER A C 1
ATOM 1059 O O . SER A 1 127 ? -4.352 -4.307 -5.666 1.00 97.62 127 SER A O 1
ATOM 1061 N N . PHE A 1 128 ? -3.076 -2.480 -5.446 1.00 97.12 128 PHE A N 1
ATOM 1062 C CA 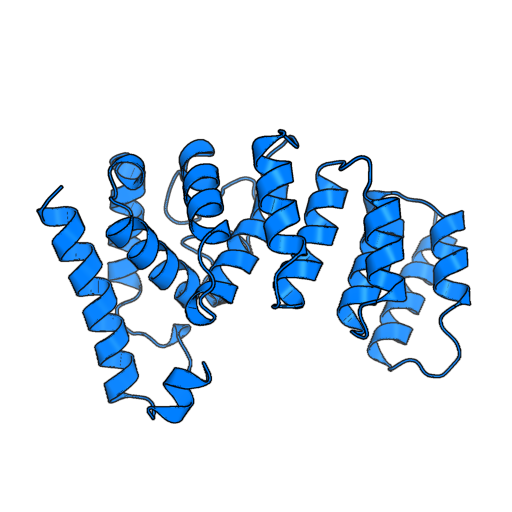. PHE A 1 128 ? -3.577 -1.830 -6.667 1.00 97.12 128 PHE A CA 1
ATOM 1063 C C . PHE A 1 128 ? -3.348 -2.657 -7.938 1.00 97.12 128 PHE A C 1
ATOM 1065 O O . PHE A 1 128 ? -4.148 -2.563 -8.862 1.00 97.12 128 PHE A O 1
ATOM 1072 N N . LYS A 1 129 ? -2.342 -3.545 -7.974 1.00 91.62 129 LYS A N 1
ATOM 1073 C CA . LYS A 1 129 ? -2.139 -4.501 -9.086 1.00 91.62 129 LYS A CA 1
ATOM 1074 C C . LYS A 1 129 ? -3.339 -5.432 -9.330 1.00 91.62 129 LYS A C 1
ATOM 1076 O O . LYS A 1 129 ? -3.430 -6.047 -10.385 1.00 91.62 129 LYS A O 1
ATOM 1081 N N . LYS A 1 130 ? -4.235 -5.570 -8.345 1.00 94.69 130 LYS A N 1
ATOM 1082 C CA . LYS A 1 130 ? -5.476 -6.358 -8.433 1.00 94.69 130 LYS A CA 1
ATOM 1083 C C . LYS A 1 130 ? -6.611 -5.583 -9.098 1.00 94.69 130 LYS A C 1
ATOM 1085 O O . LYS A 1 130 ? -7.650 -6.154 -9.417 1.00 94.69 130 LYS A O 1
ATOM 1090 N N . ILE A 1 131 ? -6.422 -4.282 -9.304 1.00 90.25 131 ILE A N 1
ATOM 1091 C CA . ILE A 1 131 ? -7.340 -3.429 -10.040 1.00 90.25 131 ILE A CA 1
ATOM 1092 C C . ILE A 1 131 ? -6.909 -3.443 -11.507 1.00 90.25 131 ILE A C 1
ATOM 1094 O O . ILE A 1 131 ? -5.782 -3.113 -11.842 1.00 90.25 131 ILE A O 1
ATOM 1098 N N . SER A 1 132 ? -7.821 -3.832 -12.394 1.00 80.75 132 SER A N 1
ATOM 1099 C CA . SER A 1 132 ? -7.520 -4.171 -13.791 1.00 80.75 132 SER A CA 1
ATOM 1100 C C . SER A 1 132 ? -7.130 -3.001 -14.707 1.00 80.75 132 SER A C 1
ATOM 1102 O O . SER A 1 132 ? -6.866 -3.232 -15.882 1.00 80.75 132 SER A O 1
ATOM 1104 N N . SER A 1 133 ? -7.161 -1.750 -14.239 1.00 89.75 133 SER A N 1
ATOM 1105 C CA . SER A 1 133 ? -6.958 -0.576 -15.100 1.00 89.75 133 SER A CA 1
ATOM 1106 C C . SER A 1 133 ? -6.454 0.642 -14.329 1.00 89.75 133 SER A C 1
ATOM 1108 O O . SER A 1 133 ? -7.028 0.977 -13.287 1.00 89.75 133 SER A O 1
ATOM 1110 N N . LEU A 1 134 ? -5.478 1.356 -14.897 1.00 95.88 134 LEU A N 1
ATOM 1111 C CA . LEU A 1 134 ? -5.058 2.678 -14.435 1.00 95.88 134 LEU A CA 1
ATOM 1112 C C . LEU A 1 134 ? -6.087 3.734 -14.851 1.00 95.88 134 LEU A C 1
ATOM 1114 O O . LEU A 1 134 ? -6.182 4.107 -16.016 1.00 95.88 134 LEU A O 1
ATOM 1118 N N . THR A 1 135 ? -6.888 4.203 -13.904 1.00 96.31 135 THR A N 1
ATOM 1119 C CA . THR A 1 135 ? -7.709 5.408 -14.088 1.00 96.31 135 THR A CA 1
ATOM 1120 C C . THR A 1 135 ? -6.934 6.628 -13.602 1.00 96.31 135 THR A C 1
ATOM 1122 O O . THR A 1 135 ? -6.090 6.478 -12.721 1.00 96.31 135 THR A O 1
ATOM 1125 N N . GLN A 1 136 ? -7.291 7.832 -14.061 1.00 96.75 136 GLN A N 1
ATOM 1126 C CA . GLN A 1 136 ? -6.668 9.082 -13.597 1.00 96.75 136 GLN A CA 1
ATOM 1127 C C . GLN A 1 136 ? -6.608 9.179 -12.060 1.00 96.75 136 GLN A C 1
ATOM 1129 O O . GLN A 1 136 ? -5.564 9.482 -11.502 1.00 96.75 136 GLN A O 1
ATOM 1134 N N . GLU A 1 137 ? -7.691 8.831 -11.358 1.00 97.00 137 GLU A N 1
ATOM 1135 C CA . GLU A 1 137 ? -7.708 8.858 -9.887 1.00 97.00 137 GLU A CA 1
ATOM 1136 C C . GLU A 1 137 ? -6.695 7.889 -9.247 1.00 97.00 137 GLU A C 1
ATOM 1138 O O . GLU A 1 137 ? -6.064 8.218 -8.246 1.00 97.00 137 GLU A O 1
ATOM 1143 N N . ILE A 1 138 ? -6.506 6.701 -9.828 1.00 97.75 138 ILE A N 1
ATOM 1144 C CA . ILE A 1 138 ? -5.553 5.703 -9.319 1.00 97.75 138 ILE A CA 1
ATOM 1145 C C . ILE A 1 138 ? -4.126 6.164 -9.603 1.00 97.75 138 ILE A C 1
ATOM 1147 O O . ILE A 1 138 ? -3.253 6.015 -8.752 1.00 97.75 138 ILE A O 1
ATOM 1151 N N . GLU A 1 139 ? -3.898 6.739 -10.782 1.00 98.06 139 GLU A N 1
ATOM 1152 C CA . GLU A 1 139 ? -2.619 7.332 -11.153 1.00 98.06 139 GLU A CA 1
ATOM 1153 C C . GLU A 1 139 ? -2.218 8.439 -10.175 1.00 98.06 139 GLU A C 1
ATOM 1155 O O . GLU A 1 139 ? -1.126 8.385 -9.614 1.00 98.06 139 GLU A O 1
ATOM 1160 N N . GLU A 1 140 ? -3.117 9.385 -9.894 1.00 98.12 140 GLU A N 1
ATOM 1161 C CA . GLU A 1 140 ? -2.880 10.471 -8.939 1.00 98.12 140 GLU A CA 1
ATOM 1162 C C . GLU A 1 140 ? -2.529 9.932 -7.542 1.00 98.12 140 GLU A C 1
ATOM 1164 O O . GLU A 1 140 ? -1.552 10.376 -6.936 1.00 98.12 140 GLU A O 1
ATOM 1169 N N . ILE A 1 141 ? -3.264 8.929 -7.047 1.00 98.38 141 ILE A N 1
ATOM 1170 C CA . ILE A 1 141 ? -2.990 8.287 -5.750 1.00 98.38 141 ILE A CA 1
ATOM 1171 C C . ILE A 1 141 ? -1.608 7.614 -5.741 1.00 98.38 141 ILE A C 1
ATOM 1173 O O . ILE A 1 141 ? -0.817 7.823 -4.818 1.00 98.38 141 ILE A O 1
ATOM 1177 N N . LEU A 1 142 ? -1.290 6.816 -6.762 1.00 98.38 142 LEU A N 1
ATOM 1178 C CA . LEU A 1 142 ? -0.017 6.095 -6.841 1.00 98.38 142 LEU A CA 1
ATOM 1179 C C . LEU A 1 142 ? 1.177 7.039 -7.006 1.00 98.38 142 LEU A C 1
ATOM 1181 O O . LEU A 1 142 ? 2.236 6.779 -6.437 1.00 98.38 142 LEU A O 1
ATOM 1185 N N . LEU A 1 143 ? 1.020 8.146 -7.734 1.00 98.50 143 LEU A N 1
ATOM 1186 C CA . LEU A 1 143 ? 2.053 9.174 -7.854 1.00 98.50 143 LEU A CA 1
ATOM 1187 C C . LEU A 1 143 ? 2.289 9.904 -6.529 1.00 98.50 143 LEU A C 1
ATOM 1189 O O . LEU A 1 143 ? 3.434 10.240 -6.224 1.00 98.50 143 LEU A O 1
ATOM 1193 N N . VAL A 1 144 ? 1.253 10.118 -5.711 1.00 98.25 144 VAL A N 1
ATOM 1194 C CA . VAL A 1 144 ? 1.440 10.627 -4.343 1.00 98.25 144 VAL A CA 1
ATOM 1195 C C . VAL A 1 144 ? 2.264 9.637 -3.521 1.00 98.25 144 VAL A C 1
ATOM 1197 O O . VAL A 1 144 ? 3.273 10.036 -2.945 1.00 98.25 144 VAL A O 1
ATOM 1200 N N . PHE A 1 145 ? 1.925 8.343 -3.547 1.00 98.19 145 PHE A N 1
ATOM 1201 C CA . PHE A 1 145 ? 2.697 7.316 -2.839 1.00 98.19 145 PHE A CA 1
ATOM 1202 C C . PHE A 1 145 ? 4.132 7.153 -3.358 1.00 98.19 145 PHE A C 1
ATOM 1204 O O . PHE A 1 145 ? 5.047 6.910 -2.576 1.00 98.19 145 PHE A O 1
ATOM 1211 N N . TYR A 1 146 ? 4.375 7.346 -4.654 1.00 97.94 146 TYR A N 1
ATOM 1212 C CA . TYR A 1 146 ? 5.731 7.378 -5.204 1.00 97.94 146 TYR A CA 1
ATOM 1213 C C . TYR A 1 146 ? 6.545 8.590 -4.706 1.00 97.94 146 TYR A C 1
ATOM 1215 O O . TYR A 1 146 ? 7.769 8.541 -4.637 1.00 97.94 146 TYR A O 1
ATOM 1223 N N . ASN A 1 147 ? 5.905 9.686 -4.308 1.00 96.31 147 ASN A N 1
ATOM 1224 C CA . ASN A 1 147 ? 6.607 10.851 -3.765 1.00 96.31 147 ASN A CA 1
ATOM 1225 C C . ASN A 1 147 ? 6.733 10.832 -2.230 1.00 96.31 147 ASN A C 1
ATOM 1227 O O . ASN A 1 147 ? 7.260 11.782 -1.650 1.00 96.31 147 ASN A O 1
ATOM 1231 N N . GLU A 1 148 ? 6.301 9.756 -1.568 1.00 92.12 148 GLU A N 1
ATOM 1232 C CA . GLU A 1 148 ? 6.423 9.588 -0.117 1.00 92.12 148 GLU A CA 1
ATOM 1233 C C . GLU A 1 148 ? 7.880 9.469 0.357 1.00 92.12 148 GLU A C 1
ATOM 1235 O O . GLU A 1 148 ? 8.818 9.208 -0.409 1.00 92.12 148 GLU A O 1
ATOM 1240 N N . LYS A 1 149 ? 8.075 9.660 1.666 1.00 91.94 149 LYS A N 1
ATOM 1241 C CA . LYS A 1 149 ? 9.391 9.503 2.306 1.00 91.94 149 LYS A CA 1
ATOM 1242 C C . LYS A 1 149 ? 9.802 8.039 2.441 1.00 91.94 149 LYS A C 1
ATOM 1244 O O . LYS A 1 149 ? 10.982 7.733 2.298 1.00 91.94 149 LYS A O 1
ATOM 1249 N N . ASN A 1 150 ? 8.842 7.161 2.712 1.00 94.44 150 ASN A N 1
ATOM 1250 C CA . ASN A 1 150 ? 9.075 5.740 2.914 1.00 94.44 150 ASN A CA 1
ATOM 1251 C C . ASN A 1 150 ? 9.547 5.079 1.603 1.00 94.44 150 ASN A C 1
ATOM 1253 O O . ASN A 1 150 ? 8.797 5.014 0.625 1.00 94.44 150 ASN A O 1
ATOM 1257 N N . GLU A 1 151 ? 10.801 4.611 1.567 1.00 95.50 151 GLU A N 1
ATOM 1258 C CA . GLU A 1 151 ? 11.404 4.009 0.366 1.00 95.50 151 GLU A CA 1
ATOM 1259 C C . GLU A 1 151 ? 10.621 2.780 -0.098 1.00 95.50 151 GLU A C 1
ATOM 1261 O O . GLU A 1 151 ? 10.334 2.647 -1.288 1.00 95.50 151 GLU A O 1
ATOM 1266 N N . TYR A 1 152 ? 10.210 1.929 0.839 1.00 96.56 152 TYR A N 1
ATOM 1267 C CA . TYR A 1 152 ? 9.518 0.689 0.528 1.00 96.56 152 TYR A CA 1
ATOM 1268 C C . TYR A 1 152 ? 8.172 0.953 -0.169 1.00 96.56 152 TYR A C 1
ATOM 1270 O O . TYR A 1 152 ? 7.900 0.394 -1.236 1.00 96.56 152 TYR A O 1
ATOM 1278 N N . THR A 1 153 ? 7.376 1.894 0.354 1.00 97.19 153 THR A N 1
ATOM 1279 C CA . THR A 1 153 ? 6.132 2.368 -0.285 1.00 97.19 153 THR A CA 1
ATOM 1280 C C . THR A 1 153 ? 6.409 2.923 -1.682 1.00 97.19 153 THR A C 1
ATOM 1282 O O . THR A 1 153 ? 5.724 2.573 -2.646 1.00 97.19 153 THR A O 1
ATOM 1285 N N . LYS A 1 154 ? 7.450 3.752 -1.820 1.00 97.81 154 LYS A N 1
ATOM 1286 C CA . LYS A 1 154 ? 7.847 4.359 -3.094 1.00 97.81 154 LYS A CA 1
ATOM 1287 C C . LYS A 1 154 ? 8.221 3.313 -4.141 1.00 97.81 154 LYS A C 1
ATOM 1289 O O . LYS A 1 154 ? 7.792 3.407 -5.292 1.00 97.81 154 LYS A O 1
ATOM 1294 N N . ARG A 1 155 ? 8.982 2.290 -3.749 1.00 98.00 155 ARG A N 1
ATOM 1295 C CA . ARG A 1 155 ? 9.353 1.166 -4.617 1.00 98.00 155 ARG A CA 1
ATOM 1296 C C . ARG A 1 155 ? 8.132 0.379 -5.069 1.00 98.00 155 ARG A C 1
ATOM 1298 O O . ARG A 1 155 ? 8.004 0.071 -6.254 1.00 98.00 155 ARG A O 1
ATOM 1305 N N . LEU A 1 156 ? 7.217 0.078 -4.148 1.00 97.81 156 LEU A N 1
ATOM 1306 C CA . LEU A 1 156 ? 5.964 -0.590 -4.489 1.00 97.81 156 LEU A CA 1
ATOM 1307 C C . LEU A 1 156 ? 5.121 0.254 -5.453 1.00 97.81 156 LEU A C 1
ATOM 1309 O O . LEU A 1 156 ? 4.519 -0.304 -6.373 1.00 97.81 156 LEU A O 1
ATOM 1313 N N . ALA A 1 157 ? 5.107 1.579 -5.292 1.00 98.25 157 ALA A N 1
ATOM 1314 C CA . ALA A 1 157 ? 4.356 2.485 -6.156 1.00 98.25 157 ALA A CA 1
ATOM 1315 C C . ALA A 1 157 ? 4.936 2.508 -7.573 1.00 98.25 157 ALA A C 1
ATOM 1317 O O . ALA A 1 157 ? 4.184 2.337 -8.530 1.00 98.25 157 ALA A O 1
ATOM 1318 N N . LEU A 1 158 ? 6.265 2.599 -7.710 1.00 98.44 158 LEU A N 1
ATOM 1319 C CA . LEU A 1 158 ? 6.971 2.457 -8.988 1.00 98.44 158 LEU A CA 1
ATOM 1320 C C . LEU A 1 158 ? 6.581 1.153 -9.703 1.00 98.44 158 LEU A C 1
ATOM 1322 O O . LEU A 1 158 ? 6.175 1.171 -10.866 1.00 98.44 158 LEU A O 1
ATOM 1326 N N . ILE A 1 159 ? 6.673 0.020 -9.000 1.00 97.88 159 ILE A N 1
ATOM 1327 C CA . ILE A 1 159 ? 6.353 -1.295 -9.570 1.00 97.88 159 ILE A CA 1
ATOM 1328 C C . ILE A 1 159 ? 4.886 -1.357 -10.005 1.00 97.88 159 ILE A C 1
ATOM 1330 O O . ILE A 1 159 ? 4.571 -1.856 -11.085 1.00 97.88 159 ILE A O 1
ATOM 1334 N N . THR A 1 160 ? 3.986 -0.842 -9.173 1.00 97.75 160 THR A N 1
ATOM 1335 C CA . THR A 1 160 ? 2.543 -0.873 -9.423 1.00 97.75 160 THR A CA 1
ATOM 1336 C C . THR A 1 160 ? 2.148 0.023 -10.594 1.00 97.75 160 THR A C 1
ATOM 1338 O O . THR A 1 160 ? 1.384 -0.418 -11.449 1.00 97.75 160 THR A O 1
ATOM 1341 N N . LEU A 1 161 ? 2.715 1.230 -10.697 1.00 98.12 161 LEU A N 1
ATOM 1342 C CA . LEU A 1 161 ? 2.548 2.115 -11.855 1.00 98.12 161 LEU A CA 1
ATOM 1343 C C . LEU A 1 161 ? 2.980 1.417 -13.148 1.00 98.12 161 LEU A C 1
ATOM 1345 O O . LEU A 1 161 ? 2.256 1.464 -14.141 1.00 98.12 161 LEU A O 1
ATOM 1349 N N . GLY A 1 162 ? 4.112 0.705 -13.120 1.00 97.06 162 GLY A N 1
ATOM 1350 C CA . GLY A 1 162 ? 4.548 -0.123 -14.242 1.00 97.06 162 GLY A CA 1
ATOM 1351 C C . GLY A 1 162 ? 3.511 -1.185 -14.614 1.00 97.06 162 GLY A C 1
ATOM 1352 O O . GLY A 1 162 ? 3.104 -1.260 -15.771 1.00 97.06 162 GLY A O 1
ATOM 1353 N N . LYS A 1 163 ? 3.040 -1.980 -13.641 1.00 96.12 163 LYS A N 1
ATOM 1354 C CA . LYS A 1 163 ? 2.070 -3.070 -13.883 1.00 96.12 163 LYS A CA 1
ATOM 1355 C C . LYS A 1 163 ? 0.745 -2.579 -14.452 1.00 96.12 163 LYS A C 1
ATOM 1357 O O . LYS A 1 163 ? 0.104 -3.305 -15.204 1.00 96.12 163 LYS A O 1
ATOM 1362 N N . LEU A 1 164 ? 0.337 -1.370 -14.083 1.00 96.38 164 LEU A N 1
ATOM 1363 C CA . LEU A 1 164 ? -0.894 -0.753 -14.567 1.00 96.38 164 LEU A CA 1
ATOM 1364 C C . LEU A 1 164 ? -0.706 0.028 -15.879 1.00 96.38 164 LEU A C 1
ATOM 1366 O O . LEU A 1 164 ? -1.674 0.587 -16.388 1.00 96.38 164 LEU A O 1
ATOM 1370 N N . GLY A 1 165 ? 0.505 0.042 -16.448 1.00 95.81 165 GLY A N 1
ATOM 1371 C CA . GLY A 1 165 ? 0.774 0.630 -17.759 1.00 95.81 165 GLY A CA 1
ATOM 1372 C C . GLY A 1 165 ? 0.910 2.153 -17.755 1.00 95.81 165 GLY A C 1
ATOM 1373 O O . GLY A 1 165 ? 0.525 2.795 -18.729 1.00 95.81 165 GLY A O 1
ATOM 1374 N N . TYR A 1 166 ? 1.442 2.745 -16.681 1.00 97.56 166 TYR A N 1
ATOM 1375 C CA . TYR A 1 166 ? 1.696 4.186 -16.622 1.00 97.56 166 TYR A CA 1
ATOM 1376 C C . TYR A 1 166 ? 2.626 4.645 -17.759 1.00 97.56 166 TYR A C 1
ATOM 1378 O O . TYR A 1 166 ? 3.735 4.129 -17.913 1.00 97.56 166 TYR A O 1
ATOM 1386 N N . SER A 1 167 ? 2.193 5.631 -18.551 1.00 96.69 167 SER A N 1
ATOM 1387 C CA . SER A 1 167 ? 2.876 6.024 -19.794 1.00 96.69 167 SER A CA 1
ATOM 1388 C C . SER A 1 167 ? 4.283 6.582 -19.567 1.00 96.69 167 SER A C 1
ATOM 1390 O O . SER A 1 167 ? 5.190 6.319 -20.357 1.00 96.69 167 SER A O 1
ATOM 1392 N N . ASP A 1 168 ? 4.490 7.296 -18.459 1.00 97.69 168 ASP A N 1
ATOM 1393 C CA . ASP A 1 168 ? 5.758 7.959 -18.135 1.00 97.69 168 ASP A CA 1
ATOM 1394 C C . ASP A 1 168 ? 6.666 7.097 -17.242 1.00 97.69 168 ASP A C 1
ATOM 1396 O O . ASP A 1 168 ? 7.628 7.586 -16.643 1.00 97.69 168 ASP A O 1
ATOM 1400 N N . ILE A 1 169 ? 6.415 5.788 -17.157 1.00 98.19 169 ILE A N 1
ATOM 1401 C CA . ILE A 1 169 ? 7.172 4.888 -16.280 1.00 98.19 169 ILE A CA 1
ATOM 1402 C C . ILE A 1 169 ? 8.685 4.905 -16.551 1.00 98.19 169 ILE A C 1
ATOM 1404 O O . ILE A 1 169 ? 9.471 4.905 -15.607 1.00 98.19 169 ILE A O 1
ATOM 1408 N N . LYS A 1 170 ? 9.122 5.025 -17.815 1.00 98.25 170 LYS A N 1
ATOM 1409 C CA . LYS A 1 170 ? 10.556 5.142 -18.158 1.00 98.25 170 LYS A CA 1
ATOM 1410 C C . LYS A 1 170 ? 11.193 6.411 -17.578 1.00 98.25 170 LYS A C 1
ATOM 1412 O O . LYS A 1 170 ? 12.355 6.391 -17.179 1.00 98.25 170 LYS A O 1
ATOM 1417 N N . LYS A 1 171 ? 10.433 7.509 -17.494 1.00 98.06 171 LYS A N 1
ATOM 1418 C CA . LYS A 1 171 ? 10.884 8.759 -16.867 1.00 98.06 171 LYS A CA 1
ATOM 1419 C C . LYS A 1 171 ? 11.000 8.597 -15.354 1.00 98.06 171 LYS A C 1
ATOM 1421 O O . LYS A 1 171 ? 11.993 9.053 -14.791 1.00 98.06 171 LYS A O 1
ATOM 1426 N N . ILE A 1 172 ? 10.037 7.925 -14.715 1.00 97.88 172 ILE A N 1
ATOM 1427 C CA . ILE A 1 172 ? 10.119 7.604 -13.284 1.00 97.88 172 ILE A CA 1
ATOM 1428 C C . ILE A 1 172 ? 11.359 6.750 -13.012 1.00 97.88 172 ILE A C 1
ATOM 1430 O O . ILE A 1 172 ? 12.174 7.157 -12.194 1.00 97.88 172 ILE A O 1
ATOM 1434 N N . ILE A 1 173 ? 11.562 5.655 -13.754 1.00 98.19 173 ILE A N 1
ATOM 1435 C CA . ILE A 1 173 ? 12.744 4.782 -13.629 1.00 98.19 173 ILE A CA 1
ATOM 1436 C C . ILE A 1 173 ? 14.039 5.592 -13.691 1.00 98.19 173 ILE A C 1
ATOM 1438 O O . ILE A 1 173 ? 14.902 5.431 -12.832 1.00 98.19 173 ILE A O 1
ATOM 1442 N N . LYS A 1 174 ? 14.168 6.495 -14.671 1.00 97.88 174 LYS A N 1
ATOM 1443 C CA . LYS A 1 174 ? 15.348 7.355 -14.794 1.00 97.88 174 LYS A CA 1
ATOM 1444 C C . LYS A 1 174 ? 15.566 8.215 -13.549 1.00 97.88 174 LYS A C 1
ATOM 1446 O O . LYS A 1 174 ? 16.661 8.205 -12.995 1.00 97.88 174 LYS A O 1
ATOM 1451 N N . ILE A 1 175 ? 14.530 8.916 -13.089 1.00 96.81 175 ILE A N 1
ATOM 1452 C CA . ILE A 1 175 ? 14.608 9.770 -11.895 1.00 96.81 175 ILE A CA 1
ATOM 1453 C C . ILE A 1 175 ? 14.962 8.932 -10.659 1.00 96.81 175 ILE A C 1
ATOM 1455 O O . ILE A 1 175 ? 15.857 9.309 -9.903 1.00 96.81 175 ILE A O 1
ATOM 1459 N N . SER A 1 176 ? 14.309 7.783 -10.464 1.00 96.88 176 SER A N 1
ATOM 1460 C CA . SER A 1 176 ? 14.600 6.857 -9.365 1.00 96.88 176 SER A CA 1
ATOM 1461 C C . SER A 1 176 ? 16.051 6.370 -9.414 1.00 96.88 176 SER A C 1
ATOM 1463 O O . SER A 1 176 ? 16.738 6.296 -8.393 1.00 96.88 176 SER A O 1
ATOM 1465 N N . TRP A 1 177 ? 16.555 6.073 -10.613 1.00 95.44 177 TRP A N 1
ATOM 1466 C CA . TRP A 1 177 ? 17.927 5.630 -10.811 1.00 95.44 177 TRP A CA 1
ATOM 1467 C C . TRP A 1 177 ? 18.967 6.723 -10.531 1.00 95.44 177 TRP A C 1
ATOM 1469 O O . TRP A 1 177 ? 20.051 6.427 -10.041 1.00 95.44 177 TRP A O 1
ATOM 1479 N N . GLU A 1 178 ? 18.661 7.983 -10.803 1.00 95.06 178 GLU A N 1
ATOM 1480 C CA . GLU A 1 178 ? 19.618 9.079 -10.620 1.00 95.06 178 GLU A CA 1
ATOM 1481 C C . GLU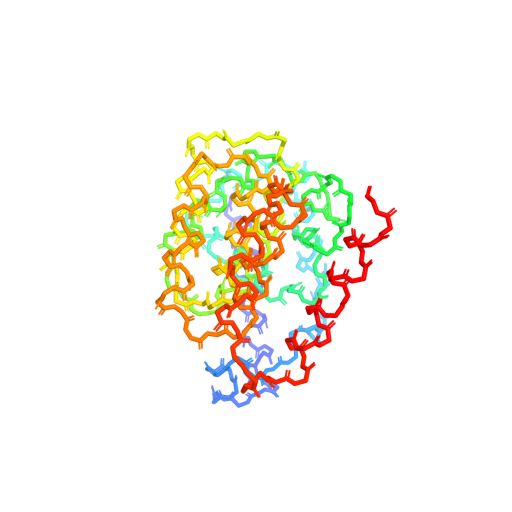 A 1 178 ? 19.603 9.650 -9.195 1.00 95.06 178 GLU A C 1
ATOM 1483 O O . GLU A 1 178 ? 20.624 10.146 -8.729 1.00 95.06 178 GLU A O 1
ATOM 1488 N N . THR A 1 179 ? 18.464 9.586 -8.497 1.00 94.75 179 THR A N 1
ATOM 1489 C CA . THR A 1 179 ? 18.253 10.372 -7.264 1.00 94.75 179 THR A CA 1
ATOM 1490 C C . THR A 1 179 ? 18.086 9.557 -5.984 1.00 94.75 179 THR A C 1
ATOM 1492 O O . THR A 1 179 ? 18.251 10.111 -4.901 1.00 94.75 179 THR A O 1
ATOM 1495 N N . ILE A 1 180 ? 17.761 8.264 -6.074 1.00 93.81 180 ILE A N 1
ATOM 1496 C CA . ILE A 1 180 ? 17.514 7.418 -4.896 1.00 93.81 180 ILE A CA 1
ATOM 1497 C C . ILE A 1 180 ? 18.705 6.489 -4.691 1.00 93.81 180 ILE A C 1
ATOM 1499 O O . ILE A 1 180 ? 18.926 5.598 -5.505 1.00 93.81 180 ILE A O 1
ATOM 1503 N N . ASP A 1 181 ? 19.464 6.674 -3.617 1.00 91.25 181 ASP A N 1
ATOM 1504 C CA . ASP A 1 181 ? 20.585 5.799 -3.256 1.00 91.25 181 ASP A CA 1
ATOM 1505 C C . ASP A 1 181 ? 20.119 4.660 -2.332 1.00 91.25 181 ASP A C 1
ATOM 1507 O O . ASP A 1 181 ? 20.451 4.613 -1.153 1.00 91.25 181 ASP A O 1
ATOM 1511 N N . ASP A 1 182 ? 19.262 3.783 -2.862 1.00 92.25 182 ASP A N 1
ATOM 1512 C CA . ASP A 1 182 ? 18.793 2.575 -2.176 1.00 92.25 182 ASP A CA 1
ATOM 1513 C C . ASP A 1 182 ? 18.836 1.377 -3.127 1.00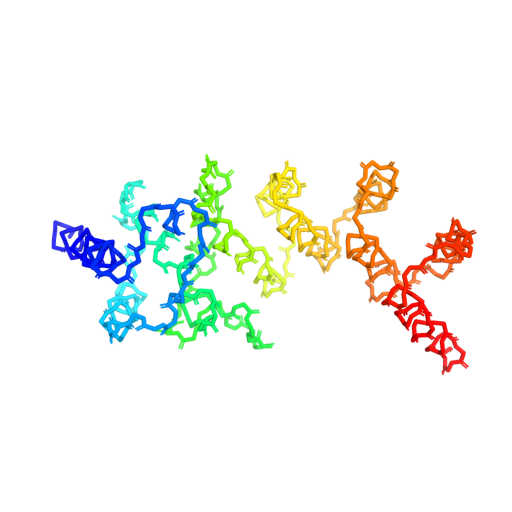 92.25 182 ASP A C 1
ATOM 1515 O O . ASP A 1 182 ? 18.311 1.418 -4.245 1.00 92.25 182 ASP A O 1
ATOM 1519 N N . GLU A 1 183 ? 19.482 0.303 -2.679 1.00 91.50 183 GLU A N 1
ATOM 1520 C CA . GLU A 1 183 ? 19.737 -0.886 -3.487 1.00 91.50 183 GLU A CA 1
ATOM 1521 C C . GLU A 1 183 ? 18.446 -1.598 -3.904 1.00 91.50 183 GLU A C 1
ATOM 1523 O O . GLU A 1 183 ? 18.279 -1.964 -5.072 1.00 91.50 183 GLU A O 1
ATOM 1528 N N . HIS A 1 184 ? 17.501 -1.762 -2.980 1.00 93.19 184 HIS A N 1
ATOM 1529 C CA . HIS A 1 184 ? 16.246 -2.422 -3.296 1.00 93.19 184 HIS A CA 1
ATOM 1530 C C . HIS A 1 184 ? 15.410 -1.564 -4.246 1.00 93.19 184 HIS A C 1
ATOM 1532 O O . HIS A 1 184 ? 14.736 -2.099 -5.129 1.00 93.19 184 HIS A O 1
ATOM 1538 N N . HIS A 1 185 ? 15.500 -0.238 -4.151 1.00 95.50 185 HIS A N 1
ATOM 1539 C CA . HIS A 1 185 ? 14.893 0.666 -5.115 1.00 95.50 185 HIS A CA 1
ATOM 1540 C C . HIS A 1 185 ? 15.450 0.469 -6.532 1.00 95.50 185 HIS A C 1
ATOM 1542 O O . HIS A 1 185 ? 14.681 0.415 -7.501 1.00 95.50 185 HIS A O 1
ATOM 1548 N N . LYS A 1 186 ? 16.773 0.288 -6.674 1.00 94.62 186 LYS A N 1
ATOM 1549 C CA . LYS A 1 186 ? 17.394 -0.068 -7.965 1.00 94.62 186 LYS A CA 1
ATOM 1550 C C . LYS A 1 186 ? 16.907 -1.418 -8.474 1.00 94.62 186 LYS A C 1
ATOM 1552 O O . LYS A 1 186 ? 16.565 -1.523 -9.651 1.00 94.62 186 LYS A O 1
ATOM 1557 N N . MET A 1 187 ? 16.797 -2.424 -7.603 1.00 94.44 187 MET A N 1
ATOM 1558 C CA . MET A 1 187 ? 16.205 -3.717 -7.971 1.00 94.44 187 MET A CA 1
ATOM 1559 C C . MET A 1 187 ? 14.767 -3.551 -8.474 1.00 94.44 187 MET A C 1
ATOM 1561 O O . MET A 1 187 ? 14.395 -4.165 -9.471 1.00 94.44 187 MET A O 1
ATOM 1565 N N . GLY A 1 188 ? 13.979 -2.675 -7.841 1.00 96.50 188 GLY A N 1
ATOM 1566 C CA . GLY A 1 188 ? 12.637 -2.307 -8.290 1.00 96.50 188 GLY A CA 1
ATOM 1567 C C . GLY A 1 188 ? 12.627 -1.701 -9.696 1.00 96.50 188 GLY A C 1
ATOM 1568 O O . GLY A 1 188 ? 11.818 -2.104 -10.527 1.00 96.50 188 GLY A O 1
ATOM 1569 N N . CYS A 1 189 ? 13.564 -0.800 -10.005 1.00 97.44 189 CYS A N 1
ATOM 1570 C CA . CYS A 1 189 ? 13.726 -0.251 -11.355 1.00 97.44 189 CYS A CA 1
ATOM 1571 C C . CYS A 1 189 ? 14.024 -1.355 -12.381 1.00 97.44 189 CYS A C 1
ATOM 1573 O O . CYS A 1 189 ? 13.337 -1.454 -13.397 1.00 97.44 189 CYS A O 1
ATOM 1575 N N . LEU A 1 190 ? 15.006 -2.216 -12.094 1.00 96.19 190 LEU A N 1
ATOM 1576 C CA . LEU A 1 190 ? 15.378 -3.337 -12.964 1.00 96.19 190 LEU A CA 1
ATOM 1577 C C . LEU A 1 190 ? 14.218 -4.322 -13.153 1.00 96.19 190 LEU A C 1
ATOM 1579 O O . LEU A 1 190 ? 13.988 -4.768 -14.273 1.00 96.19 190 LEU A O 1
ATOM 1583 N N . TYR A 1 191 ? 13.456 -4.611 -12.092 1.00 96.00 191 TYR A N 1
ATOM 1584 C CA . TYR A 1 191 ? 12.248 -5.436 -12.160 1.00 96.00 191 TYR A CA 1
ATOM 1585 C C . TYR A 1 191 ? 11.239 -4.864 -13.156 1.00 96.00 191 TYR A C 1
ATOM 1587 O O . TYR A 1 191 ? 10.762 -5.585 -14.025 1.00 96.00 191 TYR A O 1
ATOM 1595 N N . VAL A 1 192 ? 10.929 -3.565 -13.068 1.00 97.69 192 VAL A N 1
ATOM 1596 C CA . VAL A 1 192 ? 9.983 -2.936 -14.000 1.00 97.69 192 VAL A CA 1
ATOM 1597 C C . VAL A 1 192 ? 10.498 -3.020 -15.436 1.00 97.69 192 VAL A C 1
ATOM 1599 O O . VAL A 1 192 ? 9.735 -3.346 -16.341 1.00 97.69 192 VAL A O 1
ATOM 1602 N N . ILE A 1 193 ? 11.787 -2.769 -15.665 1.00 97.38 193 ILE A N 1
ATOM 1603 C CA . ILE A 1 193 ? 12.365 -2.840 -17.012 1.00 97.38 193 ILE A CA 1
ATOM 1604 C C . ILE A 1 193 ? 12.283 -4.265 -17.581 1.00 97.38 193 ILE A C 1
ATOM 1606 O O . ILE A 1 193 ? 11.890 -4.439 -18.734 1.00 97.38 193 ILE A O 1
ATOM 1610 N N . HIS A 1 194 ? 12.654 -5.267 -16.783 1.00 95.25 194 HIS A N 1
ATOM 1611 C CA . HIS A 1 194 ? 12.771 -6.663 -17.209 1.00 95.25 194 HIS A CA 1
ATOM 1612 C C . HIS A 1 194 ? 11.412 -7.367 -17.303 1.00 95.25 194 HIS A C 1
ATOM 1614 O O . HIS A 1 194 ? 11.043 -7.853 -18.365 1.00 95.25 194 HIS A O 1
ATOM 1620 N N . GLU A 1 195 ? 10.633 -7.365 -16.222 1.00 94.94 195 GLU A N 1
ATOM 1621 C CA . GLU A 1 195 ? 9.416 -8.183 -16.099 1.00 94.94 195 GLU A CA 1
ATOM 1622 C C . GLU A 1 195 ? 8.161 -7.498 -16.647 1.00 94.94 195 GLU A C 1
ATOM 1624 O O . GLU A 1 195 ? 7.195 -8.166 -17.008 1.00 94.94 195 GLU A O 1
ATOM 1629 N N . ILE A 1 196 ? 8.138 -6.162 -16.672 1.00 94.81 196 ILE A N 1
ATOM 1630 C CA . ILE A 1 196 ? 6.933 -5.404 -17.036 1.00 94.81 196 ILE A CA 1
ATOM 1631 C C . ILE A 1 196 ? 7.076 -4.796 -18.427 1.00 94.81 196 ILE A C 1
ATOM 1633 O O . ILE A 1 196 ? 6.225 -5.008 -19.286 1.00 94.81 196 ILE A O 1
ATOM 1637 N N . LEU A 1 197 ? 8.143 -4.027 -18.653 1.00 95.88 197 LEU A N 1
ATOM 1638 C CA . LEU A 1 197 ? 8.390 -3.392 -19.948 1.00 95.88 197 LEU A CA 1
ATOM 1639 C C . LEU A 1 197 ? 8.994 -4.363 -20.961 1.00 95.88 197 LEU A C 1
ATOM 1641 O O . LEU A 1 197 ? 8.829 -4.149 -22.161 1.00 95.88 197 LEU A O 1
ATOM 1645 N N . ASN A 1 198 ? 9.699 -5.393 -20.481 1.00 95.00 198 ASN A N 1
ATOM 1646 C CA . ASN A 1 198 ? 10.485 -6.315 -21.296 1.00 95.00 198 ASN A CA 1
ATOM 1647 C C . ASN A 1 198 ? 11.437 -5.572 -22.264 1.00 95.00 198 ASN A C 1
ATOM 1649 O O . ASN A 1 198 ? 11.584 -5.927 -23.435 1.00 95.00 198 ASN A O 1
ATOM 1653 N N . ASP A 1 199 ? 12.069 -4.495 -21.780 1.00 95.25 199 ASP A N 1
ATOM 1654 C CA . ASP A 1 199 ? 12.936 -3.614 -22.573 1.00 95.25 199 ASP A CA 1
ATOM 1655 C C . ASP A 1 199 ? 14.411 -4.028 -22.416 1.00 95.25 199 ASP A C 1
ATOM 1657 O O . ASP A 1 199 ? 15.131 -3.576 -21.520 1.00 95.25 199 ASP A O 1
ATOM 1661 N N . LYS A 1 200 ? 14.861 -4.934 -23.296 1.00 92.38 200 LYS A N 1
ATOM 1662 C CA . LYS A 1 200 ? 16.211 -5.530 -23.253 1.00 92.38 200 LYS A CA 1
ATOM 1663 C C . LYS A 1 200 ? 17.339 -4.495 -23.403 1.00 92.38 200 LYS A C 1
ATOM 1665 O O . LYS A 1 200 ? 18.413 -4.683 -22.817 1.00 92.38 200 LYS A O 1
ATOM 1670 N N . GLU A 1 201 ? 17.133 -3.438 -24.191 1.00 94.06 201 GLU A N 1
ATOM 1671 C CA . GLU A 1 201 ? 18.140 -2.391 -24.419 1.00 94.06 201 GLU A CA 1
ATOM 1672 C C . GLU A 1 201 ? 18.289 -1.511 -23.181 1.00 94.06 201 GLU A C 1
ATOM 1674 O O . GLU A 1 201 ? 19.404 -1.325 -22.686 1.00 94.06 201 GLU A O 1
ATOM 1679 N N . LEU A 1 202 ? 17.163 -1.055 -22.625 1.00 94.69 202 LEU A N 1
ATOM 1680 C CA . LEU A 1 202 ? 17.147 -0.258 -21.403 1.00 94.69 202 LEU A CA 1
ATOM 1681 C C . LEU A 1 202 ? 17.729 -1.038 -20.220 1.00 94.69 202 LEU A C 1
ATOM 1683 O O . LEU A 1 202 ? 18.504 -0.490 -19.437 1.00 94.69 202 LEU A O 1
ATOM 1687 N N . LEU A 1 203 ? 17.419 -2.334 -20.123 1.00 93.81 203 LEU A N 1
ATOM 1688 C CA . LEU A 1 203 ? 17.985 -3.206 -19.098 1.00 93.81 203 LEU A CA 1
ATOM 1689 C C . LEU A 1 203 ? 19.509 -3.280 -19.218 1.00 93.81 203 LEU A C 1
ATOM 1691 O O . LEU A 1 203 ? 20.218 -3.090 -18.235 1.00 93.81 203 LEU A O 1
ATOM 1695 N N . THR A 1 204 ? 20.021 -3.514 -20.429 1.00 91.12 204 THR A N 1
ATOM 1696 C CA . THR A 1 204 ? 21.469 -3.598 -20.682 1.00 91.12 204 THR A CA 1
ATOM 1697 C C . THR A 1 204 ? 22.170 -2.281 -20.340 1.00 91.12 204 THR A C 1
ATOM 1699 O O . THR A 1 204 ? 23.246 -2.299 -19.743 1.00 91.12 204 THR A O 1
ATOM 1702 N N . HIS A 1 205 ? 21.545 -1.141 -20.654 1.00 93.06 205 HIS A N 1
ATOM 1703 C CA . HIS A 1 205 ? 22.049 0.171 -20.259 1.00 93.06 205 HIS A CA 1
ATOM 1704 C C . HIS A 1 205 ? 22.203 0.285 -18.736 1.00 93.06 205 HIS A C 1
ATOM 1706 O O . HIS A 1 205 ? 23.306 0.557 -18.266 1.00 93.06 205 HIS A O 1
ATOM 1712 N N . TYR A 1 206 ? 21.149 0.020 -17.959 1.00 92.62 206 TYR A N 1
ATOM 1713 C CA . TYR A 1 206 ? 21.211 0.170 -16.501 1.00 92.62 206 TYR A CA 1
ATOM 1714 C C . TYR A 1 206 ? 22.130 -0.846 -15.822 1.00 92.62 206 TYR A C 1
ATOM 1716 O O . TYR A 1 206 ? 22.862 -0.472 -14.909 1.00 92.62 206 TYR A O 1
ATOM 1724 N N . LEU A 1 207 ? 22.182 -2.087 -16.312 1.00 89.94 207 LEU A N 1
ATOM 1725 C CA . LEU A 1 207 ? 23.146 -3.079 -15.830 1.00 89.94 207 LEU A CA 1
ATOM 1726 C C . LEU A 1 207 ? 24.599 -2.643 -16.073 1.00 89.94 207 LEU A C 1
ATOM 1728 O O . LEU A 1 207 ? 25.463 -2.920 -15.253 1.00 89.94 207 LEU A O 1
ATOM 1732 N N . SER A 1 208 ? 24.888 -1.922 -17.161 1.00 88.19 208 SER A N 1
ATOM 1733 C CA . SER A 1 208 ? 26.248 -1.425 -17.429 1.00 88.19 208 SER A CA 1
ATOM 1734 C C . SER A 1 208 ? 26.697 -0.298 -16.487 1.00 88.19 208 SER A C 1
ATOM 1736 O O . SER A 1 208 ? 27.897 -0.088 -16.307 1.00 88.19 208 SER A O 1
ATOM 1738 N N . LEU A 1 209 ? 25.751 0.425 -15.873 1.00 88.44 209 LEU A N 1
ATOM 1739 C CA . LEU A 1 209 ? 26.044 1.497 -14.913 1.00 88.44 209 LEU A CA 1
ATOM 1740 C C . LEU A 1 209 ? 26.437 0.955 -13.535 1.00 88.44 209 LEU A C 1
ATOM 1742 O O . LEU A 1 209 ? 27.043 1.665 -12.730 1.00 88.44 209 LEU A O 1
ATOM 1746 N N . LEU A 1 210 ? 26.104 -0.303 -13.272 1.00 82.19 210 LEU A N 1
ATOM 1747 C CA . LEU A 1 210 ? 26.410 -1.006 -12.046 1.00 82.19 210 LEU A CA 1
ATOM 1748 C C . LEU A 1 210 ? 27.860 -1.509 -12.079 1.00 82.19 210 LEU A C 1
ATOM 1750 O O . LEU A 1 210 ? 28.175 -2.621 -12.491 1.00 82.19 210 LEU A O 1
ATOM 1754 N N . GLN A 1 211 ? 28.792 -0.632 -11.713 1.00 64.75 211 GLN A N 1
ATOM 1755 C CA . GLN A 1 211 ? 30.205 -0.995 -11.579 1.00 64.75 211 GLN A CA 1
ATOM 1756 C C . GLN A 1 211 ? 30.406 -1.961 -10.394 1.00 64.75 211 GLN A C 1
ATOM 1758 O O . GLN A 1 211 ? 29.590 -1.979 -9.483 1.00 64.75 211 GLN A O 1
ATOM 1763 N N . ASN A 1 212 ? 31.533 -2.692 -10.365 1.00 58.69 212 ASN A N 1
ATOM 1764 C CA . ASN A 1 212 ? 31.955 -3.756 -9.417 1.00 58.69 212 ASN A CA 1
ATOM 1765 C C . ASN A 1 212 ? 31.871 -3.484 -7.879 1.00 58.69 212 ASN A C 1
ATOM 1767 O O . ASN A 1 212 ? 32.483 -4.211 -7.096 1.00 58.69 212 ASN A O 1
ATOM 1771 N N . LYS A 1 213 ? 31.154 -2.459 -7.411 1.00 58.06 213 LYS A N 1
ATOM 1772 C CA . LYS A 1 213 ? 30.935 -2.087 -6.001 1.00 58.06 213 LYS A CA 1
ATOM 1773 C C . LYS A 1 213 ? 29.587 -2.549 -5.437 1.00 58.06 213 LYS A C 1
ATOM 1775 O O . LYS A 1 213 ? 29.144 -2.041 -4.414 1.00 58.06 213 LYS A O 1
ATOM 1780 N N . GLU A 1 214 ? 28.925 -3.486 -6.097 1.00 68.75 214 GLU A N 1
ATOM 1781 C CA . GLU A 1 214 ? 27.606 -3.944 -5.672 1.00 68.75 214 GLU A CA 1
ATOM 1782 C C . GLU A 1 214 ? 27.677 -4.889 -4.473 1.00 68.75 214 GLU A C 1
ATOM 1784 O O . GLU A 1 214 ? 28.622 -5.684 -4.334 1.00 68.75 214 GLU A O 1
ATOM 1789 N N . SER A 1 215 ? 26.646 -4.824 -3.631 1.00 77.06 215 SER A N 1
ATOM 1790 C CA . SER A 1 215 ? 26.426 -5.815 -2.585 1.00 77.06 215 SER A CA 1
ATOM 1791 C C . SER A 1 215 ? 26.164 -7.198 -3.202 1.00 77.06 215 SER A C 1
ATOM 1793 O O . SER A 1 215 ? 25.867 -7.340 -4.392 1.00 77.06 215 SER A O 1
ATOM 1795 N N . GLU A 1 216 ? 26.273 -8.241 -2.384 1.00 81.00 216 GLU A N 1
ATOM 1796 C CA . GLU A 1 216 ? 25.991 -9.613 -2.814 1.00 81.00 216 GLU A CA 1
ATOM 1797 C C . GLU A 1 216 ? 24.528 -9.797 -3.255 1.00 81.00 216 GLU A C 1
ATOM 1799 O O . GLU A 1 216 ? 24.242 -10.568 -4.170 1.00 81.00 216 GLU A O 1
ATOM 1804 N N . ASN A 1 217 ? 23.596 -9.051 -2.656 1.00 80.75 217 ASN A N 1
ATOM 1805 C CA . ASN A 1 217 ? 22.174 -9.150 -2.971 1.00 80.75 217 ASN A CA 1
ATOM 1806 C C . ASN A 1 217 ? 21.884 -8.643 -4.390 1.00 80.75 217 ASN A C 1
ATOM 1808 O O . ASN A 1 217 ? 21.242 -9.348 -5.173 1.00 80.75 217 ASN A O 1
ATOM 1812 N N . LEU A 1 218 ? 22.402 -7.467 -4.754 1.00 80.81 218 LEU A N 1
ATOM 1813 C CA . LEU A 1 218 ? 22.254 -6.912 -6.100 1.00 80.81 218 LEU A CA 1
ATOM 1814 C C . LEU A 1 218 ? 22.936 -7.783 -7.156 1.00 80.81 218 LEU A C 1
ATOM 1816 O O . LEU A 1 218 ? 22.326 -8.073 -8.186 1.00 80.81 218 LEU A O 1
ATOM 1820 N N . LYS A 1 219 ? 24.131 -8.307 -6.865 1.00 81.19 219 LYS A N 1
ATOM 1821 C CA . LYS A 1 219 ? 24.823 -9.258 -7.751 1.00 81.19 219 LYS A CA 1
ATOM 1822 C C . LYS A 1 219 ? 24.002 -10.516 -8.006 1.00 81.19 219 LYS A C 1
ATOM 1824 O O . LYS A 1 219 ? 23.862 -10.936 -9.155 1.00 81.19 219 LYS A O 1
ATOM 1829 N N . ASN A 1 220 ? 23.438 -11.106 -6.952 1.00 83.06 220 ASN A N 1
ATOM 1830 C CA . ASN A 1 220 ? 22.585 -12.285 -7.073 1.00 83.06 220 ASN A CA 1
ATOM 1831 C C . ASN A 1 220 ? 21.345 -11.986 -7.918 1.00 83.06 220 ASN A C 1
ATOM 1833 O O . ASN A 1 220 ? 21.029 -12.745 -8.833 1.00 83.06 220 ASN A O 1
ATOM 1837 N N . TYR A 1 221 ? 20.694 -10.847 -7.685 1.00 83.69 221 TYR A N 1
ATOM 1838 C CA . TYR A 1 221 ? 19.529 -10.432 -8.461 1.00 83.69 221 TYR A CA 1
ATOM 1839 C C . TYR A 1 221 ? 19.851 -10.229 -9.953 1.00 83.69 221 TYR A C 1
ATOM 1841 O O . TYR A 1 221 ? 19.139 -10.732 -10.824 1.00 83.69 221 TYR A O 1
ATOM 1849 N N . ILE A 1 222 ? 20.966 -9.564 -10.267 1.00 83.75 222 ILE A N 1
ATOM 1850 C CA . ILE A 1 222 ? 21.438 -9.367 -11.647 1.00 83.75 222 ILE A CA 1
ATOM 1851 C C . ILE A 1 222 ? 21.774 -10.697 -12.316 1.00 83.75 222 ILE A C 1
ATOM 1853 O O . ILE A 1 222 ? 21.451 -10.894 -13.490 1.00 83.75 222 ILE A O 1
ATOM 1857 N N . SER A 1 223 ? 22.416 -11.610 -11.584 1.00 82.81 223 SER A N 1
ATOM 1858 C CA . SER A 1 223 ? 22.749 -12.949 -12.070 1.00 82.81 223 SER A CA 1
ATOM 1859 C C . SER A 1 223 ? 21.490 -13.710 -12.483 1.00 82.81 223 SER A C 1
ATOM 1861 O O . SER A 1 223 ? 21.443 -14.261 -13.583 1.00 82.81 223 SER A O 1
ATOM 1863 N N . GLU A 1 224 ? 20.438 -13.673 -11.663 1.00 84.12 224 GLU A N 1
ATOM 1864 C CA . GLU A 1 224 ? 19.157 -14.315 -11.975 1.00 84.12 224 GLU A CA 1
ATOM 1865 C C . GLU A 1 224 ? 18.484 -13.706 -13.216 1.00 84.12 224 GLU A C 1
ATOM 1867 O O . GLU A 1 224 ? 18.129 -14.442 -14.140 1.00 84.12 224 GLU A O 1
ATOM 1872 N N . ILE A 1 225 ? 18.409 -12.374 -13.314 1.00 83.38 225 ILE A N 1
ATOM 1873 C CA . ILE A 1 225 ? 17.861 -11.691 -14.501 1.00 83.38 225 ILE A CA 1
ATOM 1874 C C . ILE A 1 225 ? 18.664 -12.041 -15.766 1.00 83.38 225 ILE A C 1
ATOM 1876 O O . ILE A 1 225 ? 18.107 -12.335 -16.826 1.00 83.38 225 ILE A O 1
ATOM 1880 N N . THR A 1 226 ? 19.994 -12.035 -15.668 1.00 77.50 226 THR A N 1
ATOM 1881 C CA . THR A 1 226 ? 20.883 -12.282 -16.812 1.00 77.50 226 THR A CA 1
ATOM 1882 C C . THR A 1 226 ? 20.819 -13.736 -17.274 1.00 77.50 226 THR A C 1
ATOM 1884 O O . THR A 1 226 ? 20.839 -13.994 -18.477 1.00 77.50 226 THR A O 1
ATOM 1887 N N . LYS A 1 227 ? 20.692 -14.700 -16.351 1.00 77.06 227 LYS A N 1
ATOM 1888 C CA . LYS A 1 227 ? 20.472 -16.111 -16.702 1.00 77.06 227 LYS A CA 1
ATOM 1889 C C . LYS A 1 227 ? 19.171 -16.282 -17.477 1.00 77.06 227 LYS A C 1
ATOM 1891 O O . LYS A 1 227 ? 19.191 -16.926 -18.519 1.00 77.06 227 LYS A O 1
ATOM 1896 N N . GLN A 1 228 ? 18.073 -15.677 -17.025 1.00 66.56 228 GLN A N 1
ATOM 1897 C CA . GLN A 1 228 ? 16.774 -15.766 -17.703 1.00 66.56 228 GLN A CA 1
ATOM 1898 C C . GLN A 1 228 ? 16.804 -15.179 -19.124 1.00 66.56 228 GLN A C 1
ATOM 1900 O O . GLN A 1 228 ? 16.168 -15.723 -20.024 1.00 66.56 228 GLN A O 1
ATOM 1905 N N . LYS A 1 229 ? 17.614 -14.136 -19.368 1.00 60.09 229 LYS A N 1
ATOM 1906 C CA . LYS A 1 229 ? 17.846 -13.572 -20.712 1.00 60.09 229 LYS A CA 1
ATOM 1907 C C . LYS A 1 229 ? 18.442 -14.583 -21.704 1.00 60.09 229 LYS A C 1
ATOM 1909 O O . LYS A 1 229 ? 18.209 -14.446 -22.898 1.00 60.09 229 LYS A O 1
ATOM 1914 N N . ASN A 1 230 ? 19.196 -15.579 -21.231 1.00 55.75 230 ASN A N 1
ATOM 1915 C CA . ASN A 1 230 ? 19.844 -16.583 -22.086 1.00 55.75 230 ASN A CA 1
ATOM 1916 C C . ASN A 1 230 ? 18.938 -17.778 -22.435 1.00 55.75 230 ASN A C 1
ATOM 1918 O O . ASN A 1 230 ? 19.350 -18.626 -23.225 1.00 55.75 230 ASN A O 1
ATOM 1922 N N . TYR A 1 231 ? 17.731 -17.855 -21.863 1.00 45.75 231 TYR A N 1
ATOM 1923 C CA . TYR A 1 231 ? 16.769 -18.935 -22.115 1.00 45.75 231 TYR A CA 1
ATOM 1924 C C . TYR A 1 231 ? 15.543 -18.504 -22.949 1.00 45.75 231 TYR A C 1
ATOM 1926 O O . TYR A 1 231 ? 14.743 -19.371 -23.295 1.00 45.75 231 TYR A O 1
ATOM 1934 N N . ASN A 1 232 ? 15.416 -17.214 -23.304 1.00 44.94 232 ASN A N 1
ATOM 1935 C CA . ASN A 1 232 ? 14.305 -16.628 -24.082 1.00 44.94 232 ASN A CA 1
ATOM 1936 C C . ASN A 1 232 ? 14.787 -15.880 -25.333 1.00 44.94 232 ASN A C 1
ATOM 1938 O O . ASN A 1 232 ? 14.211 -16.107 -26.416 1.00 44.94 232 ASN A O 1
#

Radius of gyration: 19.61 Å; chains: 1; bounding box: 55×32×53 Å

pLDDT: mean 93.43, std 8.86, range [44.94, 98.75]

Sequence (232 aa):
MKDIKLKLQDLVFNFRKWLSENYSQQNIQELLFDDAGYPDWNEIEDFYSELLEKDLIKNLDKEDEENLLYLISRNWDRGRMIAWLSTGSQLSNLGNLKKNDFINLSKTLSKINKVELDDAKSQFVSSFKKISSLTQEIEEILLVFYNEKNEYTKRLALITLGKLGYSDIKKIIKISWETIDDEHHKMGCLYVIHEILNDKELLTHYLSLLQNKESENLKNYISEITKQKNYN